Protein AF-A0A356TQK1-F1 (afdb_monomer)

Secondary structure (DSSP, 8-state):
--SS-SS--TTSPTTTTSTTTT-EE--SSSS----EEEEEETTEEEE----------SSSS-TTS-TTS-TTTT-TTTT-EE--SSS--S--EEEEE-SSSEEE---PPPPP--SSSS-TTS-TTS-TTTT-TTTT-EE--SSSS--TTEEEEE-SSSEEEE---------TTSS-SS-SSEES-STT-SEEEEEETTEEEEEE-TTS--B-HHHHHHHHHHTT-EE----SHHHHHHHHHHHHHH--SS-EEEEEE-TTSSS-EETTT-PBPSS--BPTT---SS-SEEEEEEEEEETTEEEEEEEE-TTS-BEEEEEE--

pLDDT: mean 81.55, std 12.56, range [49.84, 98.12]

Structure (mmCIF, N/CA/C/O backbone):
data_AF-A0A356TQK1-F1
#
_entry.id   AF-A0A356TQK1-F1
#
loop_
_atom_site.group_PDB
_atom_site.id
_atom_site.type_symbol
_atom_site.label_atom_id
_atom_site.label_alt_id
_atom_site.label_comp_id
_atom_site.label_asym_id
_atom_site.label_entity_id
_atom_site.label_seq_id
_atom_site.pdbx_PDB_ins_code
_atom_site.Cartn_x
_atom_site.Cartn_y
_atom_site.Cartn_z
_atom_site.occupancy
_atom_site.B_iso_or_equiv
_atom_site.auth_seq_id
_atom_site.auth_comp_id
_atom_site.auth_asym_id
_atom_site.auth_atom_id
_atom_site.pdbx_PDB_model_num
ATOM 1 N N . CYS A 1 1 ? -69.726 -17.669 74.474 1.00 82.19 1 CYS A N 1
ATOM 2 C CA . CYS A 1 1 ? -68.305 -17.669 74.876 1.00 82.19 1 CYS A CA 1
ATOM 3 C C . CYS A 1 1 ? -68.142 -17.622 76.386 1.00 82.19 1 CYS A C 1
ATOM 5 O O . CYS A 1 1 ? -67.190 -17.032 76.890 1.00 82.19 1 CYS A O 1
ATOM 7 N N . ASN A 1 2 ? -69.039 -18.238 77.148 1.00 82.31 2 ASN A N 1
ATOM 8 C CA . ASN A 1 2 ? -68.991 -18.215 78.614 1.00 82.31 2 ASN A CA 1
ATOM 9 C C . ASN A 1 2 ? -68.845 -19.626 79.206 1.00 82.31 2 ASN A C 1
ATOM 11 O O . ASN A 1 2 ? -68.886 -19.787 80.426 1.00 82.31 2 ASN A O 1
ATOM 15 N N . GLY A 1 3 ? -68.646 -20.635 78.356 1.00 78.44 3 GLY A N 1
ATOM 16 C CA . GLY A 1 3 ? -68.563 -22.040 78.728 1.00 78.44 3 GLY A CA 1
ATOM 17 C C . GLY A 1 3 ? -69.920 -22.688 78.991 1.00 78.44 3 GLY A C 1
ATOM 18 O O . GLY A 1 3 ? -69.947 -23.773 79.574 1.00 78.44 3 GLY A O 1
ATOM 19 N N . VAL A 1 4 ? -71.030 -22.039 78.626 1.00 81.56 4 VAL A N 1
ATOM 20 C CA . VAL A 1 4 ? -72.399 -22.490 78.905 1.00 81.56 4 VAL A CA 1
ATOM 21 C C . VAL A 1 4 ? -73.193 -22.593 77.600 1.00 81.56 4 VAL A C 1
ATOM 23 O O . VAL A 1 4 ? -73.096 -21.743 76.723 1.00 81.56 4 VAL A O 1
ATOM 26 N N . ASP A 1 5 ? -73.981 -23.663 77.468 1.00 78.56 5 ASP A N 1
ATOM 27 C CA . ASP A 1 5 ? -74.926 -23.836 76.359 1.00 78.56 5 ASP A CA 1
ATOM 28 C C . ASP A 1 5 ? -76.192 -23.000 76.621 1.00 78.56 5 ASP A C 1
ATOM 30 O O . ASP A 1 5 ? -77.178 -23.471 77.198 1.00 78.56 5 ASP A O 1
ATOM 34 N N . ASP A 1 6 ? -76.118 -21.721 76.254 1.00 82.00 6 ASP A N 1
ATOM 35 C CA . ASP A 1 6 ? -77.160 -20.723 76.513 1.00 82.00 6 ASP A CA 1
ATOM 36 C C . ASP A 1 6 ? -78.386 -20.854 75.587 1.00 82.00 6 ASP A C 1
ATOM 38 O O . ASP A 1 6 ? -79.456 -20.329 75.914 1.00 82.00 6 ASP A O 1
ATOM 42 N N . ASP A 1 7 ? -78.265 -21.561 74.457 1.00 79.06 7 ASP A N 1
ATOM 43 C CA . ASP A 1 7 ? -79.379 -21.837 73.537 1.00 79.06 7 ASP A CA 1
ATOM 44 C C . ASP A 1 7 ? -79.963 -23.257 73.686 1.00 79.06 7 ASP A C 1
ATOM 46 O O . ASP A 1 7 ? -81.004 -23.568 73.094 1.00 79.06 7 ASP A O 1
ATOM 50 N N . CYS A 1 8 ? -79.365 -24.068 74.572 1.00 79.12 8 CYS A N 1
ATOM 51 C CA . CYS A 1 8 ? -79.775 -25.423 74.952 1.00 79.12 8 CYS A CA 1
ATOM 52 C C . CYS A 1 8 ? -79.849 -26.395 73.766 1.00 79.12 8 CYS A C 1
ATOM 54 O O . CYS A 1 8 ? -80.599 -27.384 73.811 1.00 79.12 8 CYS A O 1
ATOM 56 N N . ASN A 1 9 ? -79.112 -26.114 72.693 1.00 79.56 9 ASN A N 1
ATOM 57 C CA . ASN A 1 9 ? -79.013 -26.975 71.534 1.00 79.56 9 ASN A CA 1
ATOM 58 C C . ASN A 1 9 ? -77.639 -27.664 71.534 1.00 79.56 9 ASN A C 1
ATOM 60 O O . ASN A 1 9 ? -76.629 -27.065 71.183 1.00 79.56 9 ASN A O 1
ATOM 64 N N . PRO A 1 10 ? -77.575 -28.979 71.799 1.00 74.44 10 PRO A N 1
ATOM 65 C CA . PRO A 1 10 ? -76.298 -29.673 71.951 1.00 74.44 10 PRO A CA 1
ATOM 66 C C . PRO A 1 10 ? -75.508 -29.806 70.638 1.00 74.44 10 PRO A C 1
ATOM 68 O O . PRO A 1 10 ? -74.402 -30.344 70.640 1.00 74.44 10 PRO A O 1
ATOM 71 N N . ALA A 1 11 ? -76.091 -29.393 69.509 1.00 76.50 11 ALA A N 1
ATOM 72 C CA . ALA A 1 11 ? -75.432 -29.367 68.211 1.00 76.50 11 ALA A CA 1
ATOM 73 C C . ALA A 1 11 ? -74.717 -28.035 67.913 1.00 76.50 11 ALA A C 1
ATOM 75 O O . ALA A 1 11 ? -73.933 -27.989 66.964 1.00 76.50 11 ALA A O 1
ATOM 76 N N . THR A 1 12 ? -74.982 -26.966 68.670 1.00 73.94 12 THR A N 1
ATOM 77 C CA . THR A 1 12 ? -74.325 -25.658 68.529 1.00 73.94 12 THR A CA 1
ATOM 78 C C . THR A 1 12 ? -73.166 -25.533 69.512 1.00 73.94 12 THR A C 1
ATOM 80 O O . THR A 1 12 ? -73.196 -26.048 70.627 1.00 73.94 12 THR A O 1
ATOM 83 N N . VAL A 1 13 ? -72.079 -24.913 69.053 1.00 77.38 13 VAL A N 1
ATOM 84 C CA . VAL A 1 13 ? -70.879 -24.704 69.872 1.00 77.38 13 VAL A CA 1
ATOM 85 C C . VAL A 1 13 ? -71.057 -23.456 70.738 1.00 77.38 13 VAL A C 1
ATOM 87 O O . VAL A 1 13 ? -71.649 -22.478 70.286 1.00 77.38 13 VAL A O 1
ATOM 90 N N . ASP A 1 14 ? -70.536 -23.473 71.970 1.00 76.75 14 ASP A N 1
ATOM 91 C CA . ASP A 1 14 ? -70.625 -22.327 72.891 1.00 76.75 14 ASP A CA 1
ATOM 92 C C . ASP A 1 14 ? -70.151 -21.028 72.216 1.00 76.75 14 ASP A C 1
ATOM 94 O O . ASP A 1 14 ? -69.038 -20.941 71.693 1.00 76.75 14 ASP A O 1
ATOM 98 N N . GLY A 1 15 ? -71.012 -20.007 72.248 1.00 75.25 15 GLY A N 1
ATOM 99 C CA . GLY A 1 15 ? -70.747 -18.681 71.698 1.00 75.25 15 GLY A CA 1
ATOM 100 C C . GLY A 1 15 ? -71.061 -18.500 70.219 1.00 75.25 15 GLY A C 1
ATOM 101 O O . GLY A 1 15 ? -70.794 -17.425 69.694 1.00 75.25 15 GLY A O 1
ATOM 102 N N . SER A 1 16 ? -71.651 -19.483 69.530 1.00 75.75 16 SER A N 1
ATOM 103 C CA . SER A 1 16 ? -71.969 -19.362 68.096 1.00 75.75 16 SER A CA 1
ATOM 104 C C . SER A 1 16 ? -72.981 -18.262 67.744 1.00 75.75 16 SER A C 1
ATOM 106 O O . SER A 1 16 ? -73.072 -17.877 66.583 1.00 75.75 16 SER A O 1
ATOM 108 N N . GLY A 1 17 ? -73.755 -17.771 68.717 1.00 73.88 17 GLY A N 1
ATOM 109 C CA . GLY A 1 17 ? -74.702 -16.661 68.551 1.00 73.88 17 GLY A CA 1
ATOM 110 C C . GLY A 1 17 ? -74.234 -15.338 69.164 1.00 73.88 17 GLY A C 1
ATOM 111 O O . GLY A 1 17 ? -75.005 -14.376 69.178 1.00 73.88 17 GLY A O 1
ATOM 112 N N . ASP A 1 18 ? -73.010 -15.288 69.697 1.00 81.69 18 ASP A N 1
ATOM 113 C CA . ASP A 1 18 ? -72.503 -14.107 70.391 1.00 81.69 18 ASP A CA 1
ATOM 114 C C . ASP A 1 18 ? -72.206 -12.971 69.393 1.00 81.69 18 ASP A C 1
ATOM 116 O O . ASP A 1 18 ? -71.606 -13.204 68.337 1.00 81.69 18 ASP A O 1
ATOM 120 N N . PRO A 1 19 ? -72.573 -11.712 69.707 1.00 81.44 19 PRO A N 1
ATOM 121 C CA . PRO A 1 19 ? -72.248 -10.569 68.862 1.00 81.44 19 PRO A CA 1
ATOM 122 C C . PRO A 1 19 ? -70.737 -10.440 68.631 1.00 81.44 19 PRO A C 1
ATOM 124 O O . PRO A 1 19 ? -69.966 -10.331 69.583 1.00 81.44 19 PRO A O 1
ATOM 127 N N . GLY A 1 20 ? -70.326 -10.401 67.362 1.00 76.44 20 GLY A N 1
ATOM 128 C CA . GLY A 1 20 ? -68.919 -10.275 66.972 1.00 76.44 20 GLY A CA 1
ATOM 129 C C . GLY A 1 20 ? -68.209 -11.600 66.694 1.00 76.44 20 GLY A C 1
ATOM 130 O O . GLY A 1 20 ? -67.035 -11.564 66.341 1.00 76.44 20 GLY A O 1
ATOM 131 N N . VAL A 1 21 ? -68.893 -12.743 66.807 1.00 81.44 21 VAL A N 1
ATOM 132 C CA . VAL A 1 21 ? -68.435 -14.034 66.265 1.00 81.44 21 VAL A CA 1
ATOM 133 C C . VAL A 1 21 ? -68.834 -14.131 64.788 1.00 81.44 21 VAL A C 1
ATOM 135 O O . VAL A 1 21 ? -69.962 -13.796 64.428 1.00 81.44 21 VAL A O 1
ATOM 138 N N . GLY A 1 22 ? -67.912 -14.573 63.929 1.00 74.56 22 GLY A N 1
ATOM 139 C CA . GLY A 1 22 ? -68.140 -14.698 62.485 1.00 74.56 22 GLY A CA 1
ATOM 140 C C . GLY A 1 22 ? -67.914 -13.415 61.675 1.00 74.56 22 GLY A C 1
ATOM 141 O O . GLY A 1 22 ? -68.466 -13.294 60.583 1.00 74.56 22 GLY A O 1
ATOM 142 N N . VAL A 1 23 ? -67.149 -12.450 62.196 1.00 85.94 23 VAL A N 1
ATOM 143 C CA . VAL A 1 23 ? -66.812 -11.185 61.514 1.00 85.94 23 VAL A CA 1
ATOM 144 C C . VAL A 1 23 ? -65.390 -11.262 60.961 1.00 85.94 23 VAL A C 1
ATOM 146 O O . VAL A 1 23 ? -64.527 -11.866 61.598 1.00 85.94 23 VAL A O 1
ATOM 149 N N . ALA A 1 24 ? -65.167 -10.648 59.795 1.00 82.56 24 ALA A N 1
ATOM 150 C CA . ALA A 1 24 ? -63.840 -10.503 59.203 1.00 82.56 24 ALA A CA 1
ATOM 151 C C . ALA A 1 24 ? -62.883 -9.770 60.161 1.00 82.56 24 ALA A C 1
ATOM 153 O O . ALA A 1 24 ? -63.287 -8.830 60.854 1.00 82.56 24 ALA A O 1
ATOM 154 N N . CYS A 1 25 ? -61.637 -10.219 60.233 1.00 76.06 25 CYS A N 1
ATOM 155 C CA . CYS A 1 25 ? -60.603 -9.670 61.103 1.00 76.06 25 CYS A CA 1
ATOM 156 C C . CYS A 1 25 ? -59.219 -9.896 60.484 1.00 76.06 25 CYS A C 1
ATOM 158 O O . CYS A 1 25 ? -59.100 -10.743 59.625 1.00 76.06 25 CYS A O 1
ATOM 160 N N . ASP A 1 26 ? -58.221 -9.129 60.899 1.00 70.38 26 ASP A N 1
ATOM 161 C CA . ASP A 1 26 ? -56.889 -9.021 60.277 1.00 70.38 26 ASP A CA 1
ATOM 162 C C . ASP A 1 26 ? -55.826 -9.482 61.284 1.00 70.38 26 ASP A C 1
ATOM 164 O O . ASP A 1 26 ? -55.283 -8.700 62.053 1.00 70.38 26 ASP A O 1
ATOM 168 N N . GLY A 1 27 ? -55.742 -10.792 61.423 1.00 72.94 27 GLY A N 1
ATOM 169 C CA . GLY A 1 27 ? -54.793 -11.600 62.184 1.00 72.94 27 GLY A CA 1
ATOM 170 C C . GLY A 1 27 ? -53.813 -11.004 63.182 1.00 72.94 27 GLY A C 1
ATOM 171 O O . GLY A 1 27 ? -54.147 -10.217 64.066 1.00 72.94 27 GLY A O 1
ATOM 172 N N . ALA A 1 28 ? -52.617 -11.585 63.193 1.00 66.25 28 ALA A N 1
ATOM 173 C CA . ALA A 1 28 ? -51.508 -11.270 64.101 1.00 66.25 28 ALA A CA 1
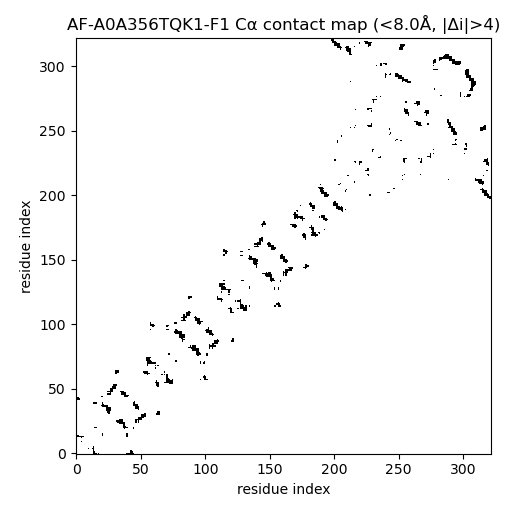ATOM 174 C C . ALA A 1 28 ? -50.189 -11.141 63.334 1.00 66.25 28 ALA A C 1
ATOM 176 O O . ALA A 1 28 ? -49.100 -11.356 63.875 1.00 66.25 28 ALA A O 1
ATOM 177 N N . ASP A 1 29 ? -50.310 -10.855 62.061 1.00 60.34 29 ASP A N 1
ATOM 178 C CA . ASP A 1 29 ? -49.336 -11.092 61.032 1.00 60.34 29 ASP A CA 1
ATOM 179 C C . ASP A 1 29 ? -49.087 -9.787 60.269 1.00 60.34 29 ASP A C 1
ATOM 181 O O . ASP A 1 29 ? -49.112 -8.739 60.917 1.00 60.34 29 ASP A O 1
ATOM 185 N N . ALA A 1 30 ? -48.667 -9.822 59.005 1.00 57.03 30 ALA A N 1
ATOM 186 C CA . ALA A 1 30 ? -48.078 -8.647 58.366 1.00 57.03 30 ALA A CA 1
ATOM 187 C C . ALA A 1 30 ? -48.694 -8.225 57.026 1.00 57.03 30 ALA A C 1
ATOM 189 O O . ALA A 1 30 ? -48.325 -7.136 56.590 1.00 57.03 30 ALA A O 1
ATOM 190 N N . ASP A 1 31 ? -49.633 -8.962 56.424 1.00 57.00 31 ASP A N 1
ATOM 191 C CA . ASP A 1 31 ? -50.504 -8.404 55.380 1.00 57.00 31 ASP A CA 1
ATOM 192 C C . ASP A 1 31 ? -51.769 -7.814 56.032 1.00 57.00 31 ASP A C 1
ATOM 194 O O . ASP A 1 31 ? -52.462 -8.479 56.777 1.00 57.00 31 ASP A O 1
ATOM 198 N N . LEU A 1 32 ? -52.037 -6.513 55.840 1.00 60.25 32 LEU A N 1
ATOM 199 C CA . LEU A 1 32 ? -53.052 -5.733 56.591 1.00 60.25 32 LEU A CA 1
ATOM 200 C C . LEU A 1 32 ? -54.487 -5.964 56.112 1.00 60.25 32 LEU A C 1
ATOM 202 O O . LEU A 1 32 ? -55.301 -5.040 55.944 1.00 60.25 32 LEU A O 1
ATOM 206 N N . CYS A 1 33 ? -54.790 -7.206 55.814 1.00 65.06 33 CYS A N 1
ATOM 207 C CA . CYS A 1 33 ? -55.951 -7.565 55.055 1.00 65.06 33 CYS A CA 1
ATOM 208 C C . CYS A 1 33 ? -56.898 -8.342 55.979 1.00 65.06 33 CYS A C 1
ATOM 210 O O . CYS A 1 33 ? -56.527 -9.220 56.744 1.00 65.06 33 CYS A O 1
ATOM 212 N N . GLN A 1 34 ? -58.179 -7.952 55.983 1.00 70.38 34 GLN A N 1
ATOM 213 C CA . GLN A 1 34 ? -59.180 -8.515 56.904 1.00 70.38 34 GLN A CA 1
ATOM 214 C C . GLN A 1 34 ? -59.615 -9.926 56.477 1.00 70.38 34 GLN A C 1
ATOM 216 O O . GLN A 1 34 ? -60.754 -10.129 56.042 1.00 70.38 34 GLN A O 1
ATOM 221 N N . GLU A 1 35 ? -58.705 -10.888 56.580 1.00 61.72 35 GLU A N 1
ATOM 222 C CA . GLU A 1 35 ? -58.793 -12.233 56.006 1.00 61.72 35 GLU A CA 1
ATOM 223 C C . GLU A 1 35 ? -59.212 -13.297 57.022 1.00 61.72 35 GLU A C 1
ATOM 225 O O . GLU A 1 35 ? -59.914 -14.267 56.708 1.00 61.72 35 GLU A O 1
ATOM 230 N N . GLY A 1 36 ? -58.859 -13.080 58.278 1.00 71.06 36 GLY A N 1
ATOM 231 C CA . GLY A 1 36 ? -59.345 -13.823 59.419 1.00 71.06 36 GLY A CA 1
ATOM 232 C C . GLY A 1 36 ? -60.839 -13.742 59.659 1.00 71.06 36 GLY A C 1
ATOM 233 O O . GLY A 1 36 ? -61.572 -12.871 59.199 1.00 71.06 36 GLY A O 1
ATOM 234 N N . THR A 1 37 ? -61.324 -14.677 60.471 1.00 82.88 37 THR A N 1
ATOM 235 C CA . THR A 1 37 ? -62.677 -14.621 61.023 1.00 82.88 37 THR A CA 1
ATOM 236 C C . THR A 1 37 ? -62.637 -14.862 62.520 1.00 82.88 37 THR A C 1
ATOM 238 O O . THR A 1 37 ? -61.955 -15.759 63.022 1.00 82.88 37 THR A O 1
ATOM 241 N N . THR A 1 38 ? -63.391 -14.057 63.254 1.00 85.06 38 THR A N 1
ATOM 242 C CA . THR A 1 38 ? -63.468 -14.150 64.706 1.00 85.06 38 THR A CA 1
ATOM 243 C C . THR A 1 38 ? -64.239 -15.393 65.160 1.00 85.06 38 THR A C 1
ATOM 245 O O . THR A 1 38 ? -65.344 -15.675 64.691 1.00 85.06 38 THR A O 1
ATOM 248 N N . SER A 1 39 ? -63.686 -16.144 66.115 1.00 85.44 39 SER A N 1
ATOM 249 C CA . SER A 1 39 ? -64.290 -17.376 66.641 1.00 85.44 39 SER A CA 1
ATOM 250 C C . SER A 1 39 ? -64.139 -17.498 68.156 1.00 85.44 39 SER A C 1
ATOM 252 O O . SER A 1 39 ? -63.288 -16.859 68.772 1.00 85.44 39 SER A O 1
ATOM 254 N N . CYS A 1 40 ? -65.003 -18.299 68.776 1.00 85.19 40 CYS A N 1
ATOM 255 C CA . CYS A 1 40 ? -65.004 -18.468 70.220 1.00 85.19 40 CYS A CA 1
ATOM 256 C C . CYS A 1 40 ? -63.988 -19.529 70.660 1.00 85.19 40 CYS A C 1
ATOM 258 O O . CYS A 1 40 ? -64.199 -20.722 70.440 1.00 85.19 40 CYS A O 1
ATOM 260 N N . ILE A 1 41 ? -62.898 -19.113 71.304 1.00 84.81 41 ILE A N 1
ATOM 261 C CA . ILE A 1 41 ? -61.833 -20.007 71.767 1.00 84.81 41 ILE A CA 1
ATOM 262 C C . ILE A 1 41 ? -61.547 -19.715 73.240 1.00 84.81 41 ILE A C 1
ATOM 264 O O . ILE A 1 41 ? -61.220 -18.594 73.621 1.00 84.81 41 ILE A O 1
ATOM 268 N N . SER A 1 42 ? -61.658 -20.740 74.090 1.00 80.69 42 SER A N 1
ATOM 269 C CA . SER A 1 42 ? -61.315 -20.672 75.523 1.00 80.69 42 SER A CA 1
ATOM 270 C C . SER A 1 42 ? -61.998 -19.529 76.294 1.00 80.69 42 SER A C 1
ATOM 272 O O . SER A 1 42 ? -61.402 -18.930 77.188 1.00 80.69 42 SER A O 1
ATOM 274 N N . GLY A 1 43 ? -63.259 -19.236 75.960 1.00 80.00 43 GLY A N 1
ATOM 275 C CA . GLY A 1 43 ? -64.058 -18.203 76.627 1.00 80.00 43 GLY A CA 1
ATOM 276 C C . GLY A 1 43 ? -63.809 -16.772 76.137 1.00 80.00 43 GLY A C 1
ATOM 277 O O . GLY A 1 43 ? -64.232 -15.825 76.796 1.00 80.00 43 GLY A O 1
ATOM 278 N N . ALA A 1 44 ? -63.132 -16.595 74.998 1.00 81.75 44 ALA A N 1
ATOM 279 C CA . ALA A 1 44 ? -62.912 -15.297 74.366 1.00 81.75 44 ALA A CA 1
ATOM 280 C C . ALA A 1 44 ? -63.134 -15.365 72.846 1.00 81.75 44 ALA A C 1
ATOM 282 O O . ALA A 1 44 ? -62.977 -16.421 72.234 1.00 81.75 44 ALA A O 1
ATOM 283 N N . ILE A 1 45 ? -63.492 -14.229 72.240 1.00 85.56 45 ILE A N 1
ATOM 284 C CA . ILE A 1 45 ? -63.531 -14.072 70.781 1.00 85.56 45 ILE A CA 1
ATOM 285 C C . ILE A 1 45 ? -62.097 -13.823 70.301 1.00 85.56 45 ILE A C 1
ATOM 287 O O . ILE A 1 45 ? -61.458 -12.873 70.749 1.00 85.56 45 ILE A O 1
ATOM 291 N N . VAL A 1 46 ? -61.594 -14.678 69.415 1.00 87.31 46 VAL A N 1
ATOM 292 C CA . VAL A 1 46 ? -60.213 -14.662 68.914 1.00 87.31 46 VAL A CA 1
ATOM 293 C C . VAL A 1 46 ? -60.232 -14.570 67.389 1.00 87.31 46 VAL A C 1
ATOM 295 O O . VAL A 1 46 ? -61.006 -15.283 66.747 1.00 87.31 46 VAL A O 1
ATOM 298 N N . CYS A 1 47 ? -59.399 -13.695 66.818 1.00 84.69 47 CYS A N 1
ATOM 299 C CA . CYS A 1 47 ? -59.166 -13.654 65.375 1.00 84.69 47 CYS A CA 1
ATOM 300 C C . CYS A 1 47 ? -58.210 -14.782 64.980 1.00 84.69 47 CYS A C 1
ATOM 302 O O . CYS A 1 47 ? -57.172 -14.960 65.613 1.00 84.69 47 CYS A O 1
ATOM 304 N N . GLY A 1 48 ? -58.599 -15.582 63.992 1.00 77.94 48 GLY A N 1
ATOM 305 C CA . GLY A 1 48 ? -57.857 -16.773 63.580 1.00 77.94 48 GLY A CA 1
ATOM 306 C C . GLY A 1 48 ? -56.820 -16.542 62.484 1.00 77.94 48 GLY A C 1
ATOM 307 O O . GLY A 1 48 ? -56.638 -17.456 61.688 1.00 77.94 48 GLY A O 1
ATOM 308 N N . ASP A 1 49 ? -56.206 -15.366 62.405 1.00 72.31 49 ASP A N 1
ATOM 309 C CA . ASP A 1 49 ? -55.409 -14.958 61.245 1.00 72.31 49 ASP A CA 1
ATOM 310 C C . ASP A 1 49 ? -53.930 -14.716 61.599 1.00 72.31 49 ASP A C 1
ATOM 312 O O . ASP A 1 49 ? -53.624 -14.304 62.725 1.00 72.31 49 ASP A O 1
ATOM 316 N N . THR A 1 50 ? -53.035 -15.209 60.731 1.00 62.44 50 THR A N 1
ATOM 317 C CA . THR A 1 50 ? -51.587 -15.376 61.022 1.00 62.44 50 THR A CA 1
ATOM 318 C C . THR A 1 50 ? -50.611 -15.260 59.805 1.00 62.44 50 THR A C 1
ATOM 320 O O . THR A 1 50 ? -49.487 -15.763 59.899 1.00 62.44 50 THR A O 1
ATOM 323 N N . THR A 1 51 ? -50.973 -14.631 58.680 1.00 60.25 51 THR A N 1
ATOM 324 C CA . THR A 1 51 ? -50.192 -14.403 57.429 1.00 60.25 51 THR A CA 1
ATOM 325 C C . THR A 1 51 ? -49.367 -13.082 57.301 1.00 60.25 51 THR A C 1
ATOM 327 O O . THR A 1 51 ? -49.869 -11.983 57.424 1.00 60.25 51 THR A O 1
ATOM 330 N N . GLY A 1 52 ? -48.030 -13.130 57.145 1.00 60.56 52 GLY A N 1
ATOM 331 C CA . GLY A 1 52 ? -47.205 -11.937 56.776 1.00 60.56 52 GLY A CA 1
ATOM 332 C C . GLY A 1 52 ? -47.276 -11.645 55.268 1.00 60.56 52 GLY A C 1
ATOM 333 O O . GLY A 1 52 ? -47.550 -12.598 54.549 1.00 60.56 52 GLY A O 1
ATOM 334 N N . ASP A 1 53 ? -47.026 -10.461 54.673 1.00 58.66 53 ASP A N 1
ATOM 335 C CA . ASP A 1 53 ? -46.100 -9.334 54.923 1.00 58.66 53 ASP A CA 1
ATOM 336 C C . ASP A 1 53 ? -46.537 -8.036 54.178 1.00 58.66 53 ASP A C 1
ATOM 338 O O . ASP A 1 53 ? -47.094 -8.105 53.090 1.00 58.66 53 ASP A O 1
ATOM 342 N N . ALA A 1 54 ? -46.174 -6.857 54.715 1.00 63.47 54 ALA A N 1
ATOM 343 C CA . ALA A 1 54 ? -46.545 -5.500 54.264 1.00 63.47 54 ALA A CA 1
ATOM 344 C C . ALA A 1 54 ? -45.684 -4.928 53.115 1.00 63.47 54 ALA A C 1
ATOM 346 O O . ALA A 1 54 ? -45.241 -3.778 53.183 1.00 63.47 54 ALA A O 1
ATOM 347 N N . LEU A 1 55 ? -45.349 -5.736 52.112 1.00 69.12 55 LEU A N 1
ATOM 348 C CA . LEU A 1 55 ? -44.638 -5.236 50.933 1.00 69.12 55 LEU A CA 1
ATOM 349 C C . LEU A 1 55 ? -45.647 -4.952 49.831 1.00 69.12 55 LEU A C 1
ATOM 351 O O . LEU A 1 55 ? -46.311 -5.874 49.377 1.00 69.12 55 LEU A O 1
ATOM 355 N N . GLU A 1 56 ? -45.693 -3.707 49.363 1.00 80.31 56 GLU A N 1
ATOM 356 C CA . GLU A 1 56 ? -46.399 -3.362 48.131 1.00 80.31 56 GLU A CA 1
ATOM 357 C C . GLU A 1 56 ? -45.579 -3.873 46.941 1.00 80.31 56 GLU A C 1
ATOM 359 O O . GLU A 1 56 ? -44.666 -3.195 46.439 1.00 80.31 56 GLU A O 1
ATOM 364 N N . LEU A 1 57 ? -45.835 -5.125 46.553 1.00 85.62 57 LEU A N 1
ATOM 365 C CA . LEU A 1 57 ? -45.139 -5.772 45.449 1.00 85.62 57 LEU A CA 1
ATOM 366 C C . LEU A 1 57 ? -45.677 -5.255 44.124 1.00 85.62 57 LEU A C 1
ATOM 368 O O . LEU A 1 57 ? -46.778 -4.729 44.026 1.00 85.62 57 LEU A O 1
ATOM 372 N N . CYS A 1 58 ? -44.879 -5.406 43.073 1.00 88.75 58 CYS A N 1
ATOM 373 C CA . CYS A 1 58 ? -45.297 -5.021 41.738 1.00 88.75 58 CYS A CA 1
ATOM 374 C C . CYS A 1 58 ? -46.168 -6.123 41.117 1.00 88.75 58 CYS A C 1
ATOM 376 O O . CYS A 1 58 ? -45.689 -6.916 40.298 1.00 88.75 58 CYS A O 1
ATOM 378 N N . ASN A 1 59 ? -47.430 -6.213 41.535 1.00 82.44 59 ASN A N 1
ATOM 379 C CA . ASN A 1 59 ? -48.364 -7.265 41.119 1.00 82.44 59 ASN A CA 1
ATOM 380 C C . ASN A 1 59 ? -49.765 -6.742 40.734 1.00 82.44 59 ASN A C 1
ATOM 382 O O . ASN A 1 59 ? -50.630 -7.522 40.318 1.00 82.44 59 ASN A O 1
ATOM 386 N N . GLY A 1 60 ? -49.988 -5.429 40.827 1.00 81.50 60 GLY A N 1
ATOM 387 C CA . GLY A 1 60 ? -51.255 -4.774 40.510 1.00 81.50 60 GLY A CA 1
ATOM 388 C C . GLY A 1 60 ? -52.352 -4.995 41.553 1.00 81.50 60 GLY A C 1
ATOM 389 O O . GLY A 1 60 ? -53.526 -4.737 41.261 1.00 81.50 60 GLY A O 1
ATOM 390 N N . MET A 1 61 ? -51.992 -5.503 42.727 1.00 81.31 61 MET A N 1
ATOM 391 C CA . MET A 1 61 ? -52.822 -5.611 43.918 1.00 81.31 61 MET A CA 1
ATOM 392 C C . MET A 1 61 ? -52.327 -4.609 44.954 1.00 81.31 61 MET A C 1
ATOM 394 O O . MET A 1 61 ? -51.217 -4.118 44.867 1.00 81.31 61 MET A O 1
ATOM 398 N N . ASP A 1 62 ? -53.211 -4.289 45.887 1.00 74.38 62 ASP A N 1
ATOM 399 C CA . ASP A 1 62 ? -52.913 -3.442 47.034 1.00 74.38 62 ASP A CA 1
ATOM 400 C C . ASP A 1 62 ? -52.476 -4.381 48.168 1.00 74.38 62 ASP A C 1
ATOM 402 O O . ASP A 1 62 ? -53.303 -4.782 48.991 1.00 74.38 62 ASP A O 1
ATOM 406 N N . ASP A 1 63 ? -51.231 -4.861 48.099 1.00 74.19 63 ASP A N 1
ATOM 407 C CA . ASP A 1 63 ? -50.692 -5.925 48.967 1.00 74.19 63 ASP A CA 1
ATOM 408 C C . ASP A 1 63 ? -50.471 -5.425 50.397 1.00 74.19 63 ASP A C 1
ATOM 410 O O . ASP A 1 63 ? -50.507 -6.193 51.359 1.00 74.19 63 ASP A O 1
ATOM 414 N N . ASP A 1 64 ? -50.280 -4.116 50.545 1.00 70.44 64 ASP A N 1
ATOM 415 C CA . ASP A 1 64 ? -50.250 -3.451 51.841 1.00 70.44 64 ASP A CA 1
ATOM 416 C C . ASP A 1 64 ? -51.619 -2.877 52.260 1.00 70.44 64 ASP A C 1
ATOM 418 O O . ASP A 1 64 ? -51.736 -2.247 53.320 1.00 70.44 64 ASP A O 1
ATOM 422 N N . CYS A 1 65 ? -52.669 -3.145 51.469 1.00 71.81 65 CYS A N 1
ATOM 423 C CA . CYS A 1 65 ? -54.050 -2.735 51.709 1.00 71.81 65 CYS A CA 1
ATOM 424 C C . CYS A 1 65 ? -54.185 -1.185 51.908 1.00 71.81 65 CYS A C 1
ATOM 426 O O . CYS A 1 65 ? -55.121 -0.700 52.568 1.00 71.81 65 CYS A O 1
ATOM 428 N N . ASN A 1 66 ? 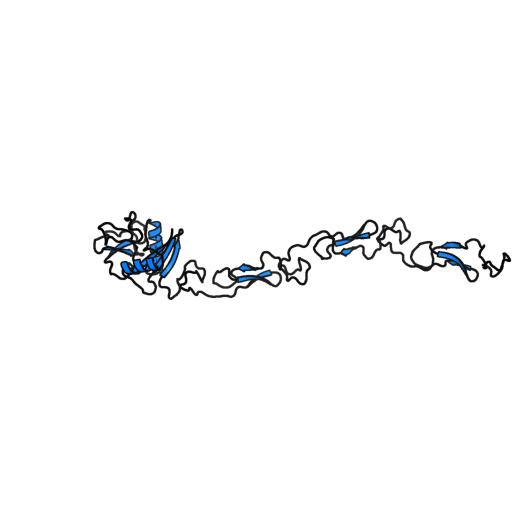-53.262 -0.388 51.340 1.00 72.69 66 ASN A N 1
ATOM 429 C CA . ASN A 1 66 ? -53.269 1.072 51.281 1.00 72.69 66 ASN A CA 1
ATOM 430 C C . ASN A 1 66 ? -53.362 1.614 49.826 1.00 72.69 66 ASN A C 1
ATOM 432 O O . ASN A 1 66 ? -52.372 1.804 49.127 1.00 72.69 66 ASN A O 1
ATOM 436 N N . PRO A 1 67 ? -54.516 2.171 49.415 1.00 72.38 67 PRO A N 1
ATOM 437 C CA . PRO A 1 67 ? -54.726 2.635 48.037 1.00 72.38 67 PRO A CA 1
ATOM 438 C C . PRO A 1 67 ? -53.942 3.909 47.655 1.00 72.38 67 PRO A C 1
ATOM 440 O O . PRO A 1 67 ? -54.155 4.472 46.576 1.00 72.38 67 PRO A O 1
ATOM 443 N N . ALA A 1 68 ? -53.122 4.448 48.562 1.00 78.62 68 ALA A N 1
ATOM 444 C CA . ALA A 1 68 ? -52.223 5.570 48.306 1.00 78.62 68 ALA A CA 1
ATOM 445 C C . ALA A 1 68 ? -50.773 5.135 48.045 1.00 78.62 68 ALA A C 1
ATOM 447 O O . ALA A 1 68 ? -50.007 5.947 47.512 1.00 78.62 68 ALA A O 1
ATOM 448 N N . THR A 1 69 ? -50.387 3.918 48.434 1.00 79.19 69 THR A N 1
ATOM 449 C CA . THR A 1 69 ? -49.136 3.293 48.000 1.00 79.19 69 THR A CA 1
ATOM 450 C C . THR A 1 69 ? -49.297 2.874 46.546 1.00 79.19 69 THR A C 1
ATOM 452 O O . THR A 1 69 ? -50.375 2.509 46.081 1.00 79.19 69 THR A O 1
ATOM 455 N N . ALA A 1 70 ? -48.251 3.127 45.765 1.00 83.00 70 ALA A N 1
ATOM 456 C CA . ALA A 1 70 ? -48.250 2.761 44.363 1.00 83.00 70 ALA A CA 1
ATOM 457 C C . ALA A 1 70 ? -47.707 1.341 44.249 1.00 83.00 70 ALA A C 1
ATOM 459 O O . ALA A 1 70 ? -46.654 1.064 44.809 1.00 83.00 70 ALA A O 1
ATOM 460 N N . ASP A 1 71 ? -48.387 0.518 43.466 1.00 84.19 71 ASP A N 1
ATOM 461 C CA . ASP A 1 71 ? -47.955 -0.809 43.028 1.00 84.19 71 ASP A CA 1
ATOM 462 C C . ASP A 1 71 ? -46.440 -0.886 42.760 1.00 84.19 71 ASP A C 1
ATOM 464 O O . ASP A 1 71 ? -45.881 -0.100 41.979 1.00 84.19 71 ASP A O 1
ATOM 468 N N . GLY A 1 72 ? -45.773 -1.807 43.462 1.00 83.81 72 GLY A N 1
ATOM 469 C CA . GLY A 1 72 ? -44.324 -2.006 43.434 1.00 83.81 72 GLY A CA 1
ATOM 470 C C . GLY A 1 72 ? -43.478 -1.018 44.240 1.00 83.81 72 GLY A C 1
ATOM 471 O O . GLY A 1 72 ? -42.261 -0.995 44.045 1.00 83.81 72 GLY A O 1
ATOM 472 N N . ALA A 1 73 ? -44.064 -0.187 45.111 1.00 84.25 73 ALA A N 1
ATOM 473 C CA . ALA A 1 73 ? -43.324 0.804 45.902 1.00 84.25 73 ALA A CA 1
ATOM 474 C C . ALA A 1 73 ? -42.230 0.190 46.791 1.00 84.25 73 ALA A C 1
ATOM 476 O O . ALA A 1 73 ? -41.191 0.828 46.981 1.00 84.25 73 ALA A O 1
ATOM 477 N N . ASP A 1 74 ? -42.444 -1.033 47.281 1.00 82.81 74 ASP A N 1
ATOM 478 C CA . ASP A 1 74 ? -41.527 -1.736 48.183 1.00 82.81 74 ASP A CA 1
ATOM 479 C C . ASP A 1 74 ? -41.001 -3.055 47.589 1.00 82.81 74 ASP A C 1
ATOM 481 O O . ASP A 1 74 ? -40.346 -3.846 48.274 1.00 82.81 74 ASP A O 1
ATOM 485 N N . ASP A 1 75 ? -41.235 -3.287 46.294 1.00 83.75 75 ASP A N 1
ATOM 486 C CA . ASP A 1 75 ? -40.771 -4.481 45.594 1.00 83.75 75 ASP A CA 1
ATOM 487 C C . ASP A 1 75 ? -39.228 -4.481 45.477 1.00 83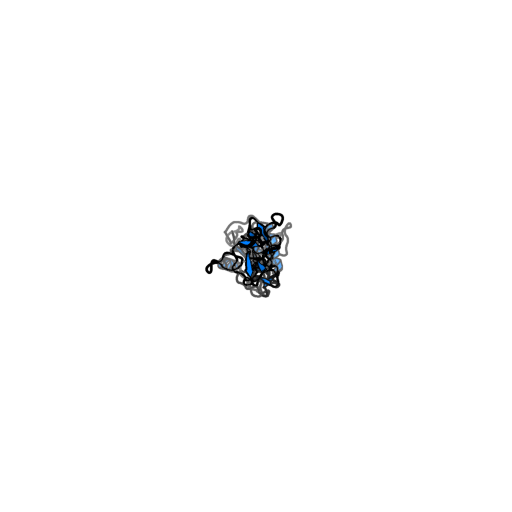.75 75 ASP A C 1
ATOM 489 O O . ASP A 1 75 ? -38.656 -3.595 44.830 1.00 83.75 75 ASP A O 1
ATOM 493 N N . PRO A 1 76 ? -38.518 -5.486 46.034 1.00 84.00 76 PRO A N 1
ATOM 494 C CA . PRO A 1 76 ? -37.053 -5.571 45.972 1.00 84.00 76 PRO A CA 1
ATOM 495 C C . PRO A 1 76 ? -36.479 -5.647 44.550 1.00 84.00 76 PRO A C 1
ATOM 497 O O . PRO A 1 76 ? -35.275 -5.464 44.355 1.00 84.00 76 PRO A O 1
ATOM 500 N N . GLY A 1 77 ? -37.314 -5.981 43.566 1.00 85.75 77 GLY A N 1
ATOM 501 C CA . GLY A 1 77 ? -36.975 -6.019 42.154 1.00 85.75 77 GLY A CA 1
ATOM 502 C C . GLY A 1 77 ? -37.067 -4.663 41.457 1.00 85.75 77 GLY A C 1
ATOM 503 O O . GLY A 1 77 ? -36.472 -4.525 40.388 1.00 85.75 77 GLY A O 1
ATOM 504 N N . VAL A 1 78 ? -37.752 -3.659 42.021 1.00 88.19 78 VAL A N 1
ATOM 505 C CA . VAL A 1 78 ? -37.750 -2.292 41.474 1.00 88.19 78 VAL A CA 1
ATOM 506 C C . VAL A 1 78 ? -36.378 -1.661 41.699 1.00 88.19 78 VAL A C 1
ATOM 508 O O . VAL A 1 78 ? -35.833 -1.658 42.799 1.00 88.19 78 VAL A O 1
ATOM 511 N N . GLY A 1 79 ? -35.790 -1.124 40.630 1.00 79.62 79 GLY A N 1
ATOM 512 C CA . GLY A 1 79 ? -34.437 -0.571 40.661 1.00 79.62 79 GLY A CA 1
ATOM 513 C C . GLY A 1 79 ? -33.319 -1.598 40.453 1.00 79.62 79 GLY A C 1
ATOM 514 O O . GLY A 1 79 ? -32.157 -1.202 40.375 1.00 79.62 79 GLY A O 1
ATOM 515 N N . ALA A 1 80 ? -33.631 -2.895 40.336 1.00 88.50 80 ALA A N 1
ATOM 516 C CA . ALA A 1 80 ? -32.631 -3.899 39.989 1.00 88.50 80 ALA A CA 1
ATOM 517 C C . ALA A 1 80 ? -32.171 -3.728 38.535 1.00 88.50 80 ALA A C 1
ATOM 519 O O . ALA A 1 80 ? -32.986 -3.459 37.646 1.00 88.50 80 ALA A O 1
ATOM 520 N N . MET A 1 81 ? -30.867 -3.917 38.320 1.00 83.38 81 MET A N 1
ATOM 521 C CA . MET A 1 81 ? -30.289 -4.009 36.983 1.00 83.38 81 MET A CA 1
ATOM 522 C C . MET A 1 81 ? -30.935 -5.168 36.218 1.00 83.38 81 MET A C 1
ATOM 524 O O . MET A 1 81 ? -31.270 -6.205 36.804 1.00 83.38 81 MET A O 1
ATOM 528 N N . CYS A 1 82 ? -31.165 -4.971 34.929 1.00 81.12 82 CYS A N 1
ATOM 529 C CA . CYS A 1 82 ? -31.780 -5.961 34.063 1.00 81.12 82 CYS A CA 1
ATOM 530 C C . CYS A 1 82 ? -31.314 -5.795 32.630 1.00 81.12 82 CYS A C 1
ATOM 532 O O . CYS A 1 82 ? -31.086 -4.682 32.188 1.00 81.12 82 CYS A O 1
ATOM 534 N N . ASP A 1 83 ? -31.249 -6.918 31.945 1.00 76.62 83 ASP A N 1
ATOM 535 C CA . ASP A 1 83 ? -31.096 -7.033 30.504 1.00 76.62 83 ASP A CA 1
ATOM 536 C C . ASP A 1 83 ? -32.456 -6.858 29.813 1.00 76.62 83 ASP A C 1
ATOM 538 O O . ASP A 1 83 ? -33.481 -7.411 30.260 1.00 76.62 83 ASP A O 1
ATOM 542 N N . GLY A 1 84 ? -32.487 -5.970 28.824 1.00 75.31 84 GLY A N 1
ATOM 543 C CA . GLY A 1 84 ? -33.666 -5.547 28.084 1.00 75.31 84 GLY A CA 1
ATOM 544 C C . GLY A 1 84 ? -34.156 -6.540 27.031 1.00 75.31 84 GLY A C 1
ATOM 545 O O . GLY A 1 84 ? -33.727 -7.682 26.938 1.00 75.31 84 GLY A O 1
ATOM 546 N N . PRO A 1 85 ? -35.173 -6.157 26.240 1.00 71.00 85 PRO A N 1
ATOM 547 C CA . PRO A 1 85 ? -35.586 -6.852 25.017 1.00 71.00 85 PRO A CA 1
ATOM 548 C C . PRO A 1 85 ? -34.624 -6.762 23.821 1.00 71.00 85 PRO A C 1
ATOM 550 O O . PRO A 1 85 ? -34.979 -7.272 22.752 1.00 71.00 85 PRO A O 1
ATOM 553 N N . ASP A 1 86 ? -33.511 -6.047 23.924 1.00 62.06 86 ASP A N 1
ATOM 554 C CA . ASP A 1 86 ? -32.521 -5.931 22.854 1.00 62.06 86 ASP A CA 1
ATOM 555 C C . ASP A 1 86 ? -31.606 -7.170 22.774 1.00 62.06 86 ASP A C 1
ATOM 557 O O . ASP A 1 86 ? -31.987 -8.267 23.182 1.00 62.06 86 ASP A O 1
ATOM 561 N N . ALA A 1 87 ? -30.494 -7.050 22.051 1.00 56.25 87 ALA A N 1
ATOM 562 C CA . ALA A 1 87 ? -29.674 -8.192 21.654 1.00 56.25 87 ALA A CA 1
ATOM 563 C C . ALA A 1 87 ? -28.437 -8.386 22.541 1.00 56.25 87 ALA A C 1
ATOM 565 O O . ALA A 1 87 ? -27.645 -9.273 22.230 1.00 56.25 87 ALA A O 1
ATOM 566 N N . ASP A 1 88 ? -28.282 -7.546 23.562 1.00 61.34 88 ASP A N 1
ATOM 567 C CA . ASP A 1 88 ? -26.998 -7.114 24.103 1.00 61.34 88 ASP A CA 1
ATOM 568 C 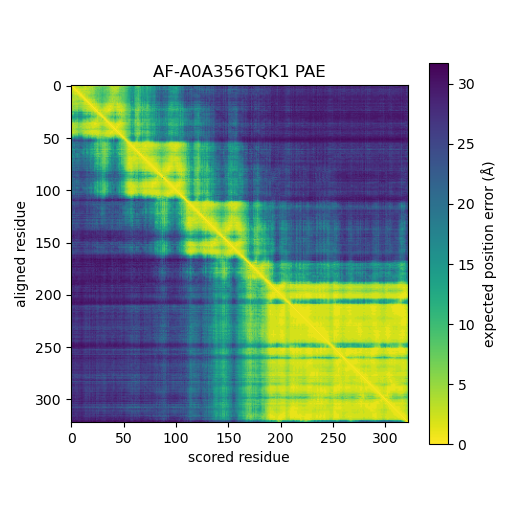C . ASP A 1 88 ? -26.623 -7.829 25.418 1.00 61.34 88 ASP A C 1
ATOM 570 O O . ASP A 1 88 ? -25.467 -7.994 25.777 1.00 61.34 88 ASP A O 1
ATOM 574 N N . LEU A 1 89 ? -27.599 -8.497 26.048 1.00 60.47 89 LEU A N 1
ATOM 575 C CA . LEU A 1 89 ? -27.405 -9.420 27.176 1.00 60.47 89 LEU A CA 1
ATOM 576 C C . LEU A 1 89 ? -26.720 -8.819 28.401 1.00 60.47 89 LEU A C 1
ATOM 578 O O . LEU A 1 89 ? -26.493 -9.536 29.395 1.00 60.47 89 LEU A O 1
ATOM 582 N N . CYS A 1 90 ? -26.398 -7.536 28.381 1.00 66.56 90 CYS A N 1
ATOM 583 C CA . CYS A 1 90 ? -25.854 -6.887 29.533 1.00 66.56 90 CYS A CA 1
ATOM 584 C C . CYS A 1 90 ? -26.994 -6.296 30.365 1.00 66.56 90 CYS A C 1
ATOM 586 O O . CYS A 1 90 ? -28.167 -6.314 30.016 1.00 66.56 90 CYS A O 1
ATOM 588 N N . ASN A 1 91 ? -26.690 -5.961 31.618 1.00 73.00 91 ASN A N 1
ATOM 589 C CA . ASN A 1 91 ? -27.728 -5.524 32.550 1.00 73.00 91 ASN A CA 1
ATOM 590 C C . ASN A 1 91 ? -27.757 -3.989 32.643 1.00 73.00 91 ASN A C 1
ATOM 592 O O . ASN A 1 91 ? -27.607 -3.432 33.737 1.00 73.00 91 ASN A O 1
ATOM 596 N N . GLU A 1 92 ? -27.914 -3.321 31.500 1.00 65.88 92 GLU A N 1
ATOM 597 C CA . GLU A 1 92 ? -27.953 -1.862 31.285 1.00 65.88 92 GLU A CA 1
ATOM 598 C C . GLU A 1 92 ? -29.252 -1.253 31.795 1.00 65.88 92 GLU A C 1
ATOM 600 O O . GLU A 1 92 ? -29.318 -0.094 32.230 1.00 65.88 92 GLU A O 1
ATOM 605 N N . GLY A 1 93 ? -30.315 -2.037 31.723 1.00 73.25 93 GLY A N 1
ATOM 606 C CA . GLY A 1 93 ? -31.646 -1.647 32.112 1.00 73.25 93 GLY A CA 1
ATOM 607 C C . GLY A 1 93 ? -31.848 -1.557 33.596 1.00 73.25 93 GLY A C 1
ATOM 608 O O . GLY A 1 93 ? -31.131 -2.111 34.424 1.00 73.25 93 GLY A O 1
ATOM 609 N N . THR A 1 94 ? -32.916 -0.860 33.955 1.00 85.94 94 THR A N 1
ATOM 610 C CA . THR A 1 94 ? -33.418 -0.837 35.319 1.00 85.94 94 THR A CA 1
ATOM 611 C C . THR A 1 94 ? -34.874 -1.261 35.318 1.00 85.94 94 THR A C 1
ATOM 613 O O . THR A 1 94 ? -35.688 -0.783 34.524 1.00 85.94 94 THR A O 1
ATOM 616 N N . ARG A 1 95 ? -35.214 -2.173 36.225 1.00 90.62 95 ARG A N 1
ATOM 617 C CA . ARG A 1 95 ? -36.588 -2.639 36.402 1.00 90.62 95 ARG A CA 1
ATOM 618 C C . ARG A 1 95 ? -37.445 -1.549 37.037 1.00 90.62 95 ARG A C 1
ATOM 620 O O . ARG A 1 95 ? -37.062 -0.948 38.041 1.00 90.62 95 ARG A O 1
ATOM 627 N N . SER A 1 96 ? -38.630 -1.330 36.484 1.00 91.19 96 SER A N 1
ATOM 628 C CA . SER A 1 96 ? -39.638 -0.392 36.988 1.00 91.19 96 SER A CA 1
ATOM 629 C C . SER A 1 96 ? -41.003 -1.065 37.064 1.00 91.19 96 SER A C 1
ATOM 631 O O . SER A 1 96 ? -41.298 -1.928 36.242 1.00 91.19 96 SER A O 1
ATOM 633 N N . CYS A 1 97 ? -41.840 -0.689 38.032 1.00 91.50 97 CYS A N 1
ATOM 634 C CA . CYS A 1 97 ? -43.197 -1.221 38.095 1.00 91.50 97 CYS A CA 1
ATOM 635 C C . CYS A 1 97 ? -44.107 -0.479 37.111 1.00 91.50 97 CYS A C 1
ATOM 637 O O . CYS A 1 97 ? -44.348 0.723 37.252 1.00 91.50 97 CYS A O 1
ATOM 639 N N . VAL A 1 98 ? -44.591 -1.179 36.084 1.00 91.81 98 VAL A N 1
ATOM 640 C CA . VAL A 1 98 ? -45.478 -0.613 35.062 1.00 91.81 98 VAL A CA 1
ATOM 641 C C . VAL A 1 98 ? -46.662 -1.548 34.852 1.00 91.81 98 VAL A C 1
ATOM 643 O O . VAL A 1 98 ? -46.559 -2.563 34.171 1.00 91.81 98 VAL A O 1
ATOM 646 N N . GLY A 1 99 ? -47.814 -1.168 35.409 1.00 87.81 99 GLY A N 1
ATOM 647 C CA . GLY A 1 99 ? -49.075 -1.889 35.223 1.00 87.81 99 GLY A CA 1
ATOM 648 C C . GLY A 1 99 ? -49.102 -3.277 35.868 1.00 87.81 99 GLY A C 1
ATOM 649 O O . GLY A 1 99 ? -49.544 -4.217 35.207 1.00 87.81 99 GLY A O 1
ATOM 650 N N . GLY A 1 100 ? -48.637 -3.410 37.115 1.00 84.94 100 GLY A N 1
ATOM 651 C CA . GLY A 1 100 ? -48.626 -4.683 37.845 1.00 84.94 100 GLY A CA 1
ATOM 652 C C . GLY A 1 100 ? -47.511 -5.642 37.460 1.00 84.94 100 GLY A C 1
ATOM 653 O O . GLY A 1 100 ? -47.641 -6.839 37.698 1.00 84.94 100 GLY A O 1
ATOM 654 N N . ALA A 1 101 ? -46.454 -5.157 36.803 1.00 89.50 101 ALA A N 1
ATOM 655 C CA . ALA A 1 101 ? -45.308 -5.977 36.432 1.00 89.50 101 ALA A CA 1
ATOM 656 C C . ALA A 1 101 ? -43.997 -5.182 36.401 1.00 89.50 101 ALA A C 1
ATOM 658 O O . ALA A 1 101 ? -43.957 -4.027 35.965 1.00 89.50 101 ALA A O 1
ATOM 659 N N . LEU A 1 102 ? -42.908 -5.837 36.817 1.00 89.56 102 LEU A N 1
ATOM 660 C CA . LEU A 1 102 ? -41.549 -5.330 36.640 1.00 89.56 102 LEU A CA 1
ATOM 661 C C . LEU A 1 102 ? -41.195 -5.322 35.146 1.00 89.56 102 LEU A C 1
ATOM 663 O O . LEU A 1 102 ? -41.117 -6.373 34.510 1.00 89.56 102 LEU A O 1
ATOM 667 N N . VAL A 1 103 ? -40.944 -4.137 34.596 1.00 90.88 103 VAL A N 1
ATOM 668 C CA . VAL A 1 103 ? -40.548 -3.904 33.203 1.00 90.88 103 VAL A CA 1
ATOM 669 C C . VAL A 1 103 ? -39.117 -3.386 33.162 1.00 90.88 103 VAL A C 1
ATOM 671 O O . VAL A 1 103 ? -38.789 -2.417 33.849 1.00 90.88 103 VAL A O 1
ATOM 674 N N . CYS A 1 104 ? -38.275 -4.024 32.348 1.00 87.88 104 CYS A N 1
ATOM 675 C CA . CYS A 1 104 ? -36.918 -3.559 32.089 1.00 87.88 104 CYS A CA 1
ATOM 676 C C . CYS A 1 104 ? -36.930 -2.390 31.097 1.00 87.88 104 CYS A C 1
ATOM 678 O O . CYS A 1 104 ? -37.632 -2.441 30.088 1.00 87.88 104 CYS A O 1
ATOM 680 N N . SER A 1 105 ? -36.187 -1.327 31.403 1.00 82.06 105 SER A N 1
ATOM 681 C CA . SER A 1 105 ? -36.113 -0.118 30.573 1.00 82.06 105 SER A CA 1
ATOM 682 C C . SER A 1 105 ? -35.153 -0.212 29.387 1.00 82.06 105 SER A C 1
ATOM 684 O O . SER A 1 105 ? -35.004 0.773 28.667 1.00 82.06 105 SER A O 1
ATOM 686 N N . ASP A 1 106 ? -34.455 -1.328 29.249 1.00 74.31 106 ASP A N 1
ATOM 687 C CA . ASP A 1 106 ? -33.379 -1.498 28.285 1.00 74.31 106 ASP A CA 1
ATOM 688 C C . ASP A 1 106 ? -33.894 -1.848 26.889 1.00 74.31 106 ASP A C 1
ATOM 690 O O . ASP A 1 106 ? -34.966 -2.427 26.735 1.00 74.31 106 ASP A O 1
ATOM 694 N N . ALA A 1 107 ? -33.238 -1.312 25.872 1.00 63.72 107 ALA A N 1
ATOM 695 C CA . ALA A 1 107 ? -33.656 -1.442 24.477 1.00 63.72 107 ALA A CA 1
ATOM 696 C C . ALA A 1 107 ? -32.495 -1.165 23.501 1.00 63.72 107 ALA A C 1
ATOM 698 O O . ALA A 1 107 ? -32.744 -0.814 22.337 1.00 63.72 107 ALA A O 1
ATOM 699 N N . THR A 1 108 ? -31.247 -1.222 23.968 1.00 60.28 108 THR A N 1
ATOM 700 C CA . THR A 1 108 ? -30.036 -0.944 23.189 1.00 60.28 108 THR A CA 1
ATOM 701 C C . THR A 1 108 ? -29.447 -2.232 22.632 1.00 60.28 108 THR A C 1
ATOM 703 O O . THR A 1 108 ? -29.198 -3.146 23.370 1.00 60.28 108 THR A O 1
ATOM 706 N N . GLY A 1 109 ? -29.265 -2.366 21.315 1.00 60.62 109 GLY A N 1
ATOM 707 C CA . GLY A 1 109 ? -28.663 -3.586 20.751 1.00 60.62 109 GLY A CA 1
ATOM 708 C C . GLY A 1 109 ? -27.141 -3.554 20.814 1.00 60.62 109 GLY A C 1
ATOM 709 O O . GLY A 1 109 ? -26.566 -2.505 20.509 1.00 60.62 109 GLY A O 1
ATOM 710 N N . ASP A 1 110 ? -26.529 -4.704 21.098 1.00 60.72 110 ASP A N 1
ATOM 711 C CA . ASP A 1 110 ? -25.076 -4.805 21.240 1.00 60.72 110 ASP A CA 1
ATOM 712 C C . ASP A 1 110 ? -24.395 -4.456 19.943 1.00 60.72 110 ASP A C 1
ATOM 714 O O . ASP A 1 110 ? -24.837 -4.769 18.825 1.00 60.72 110 ASP A O 1
ATOM 718 N N . THR A 1 111 ? -23.304 -3.745 20.132 1.00 66.44 111 THR A N 1
ATOM 719 C CA . THR A 1 111 ? -22.407 -3.335 19.079 1.00 66.44 111 THR A CA 1
ATOM 720 C C . THR A 1 111 ? -21.446 -4.470 18.744 1.00 66.44 111 THR A C 1
ATOM 722 O O . THR A 1 111 ? -21.381 -5.478 19.431 1.00 66.44 111 THR A O 1
ATOM 725 N N . ALA A 1 112 ? -20.733 -4.344 17.626 1.00 65.81 112 ALA A N 1
ATOM 726 C CA . ALA A 1 112 ? -19.640 -5.262 17.318 1.00 65.81 112 ALA A CA 1
ATOM 727 C C . ALA A 1 112 ? -18.673 -5.362 18.516 1.00 65.81 112 ALA A C 1
ATOM 729 O O . ALA A 1 112 ? -18.385 -4.326 19.109 1.00 65.81 112 ALA A O 1
ATOM 730 N N . ASP A 1 113 ? -18.156 -6.559 18.813 1.00 76.81 113 ASP A N 1
ATOM 731 C CA . ASP A 1 113 ? -17.054 -6.773 19.760 1.00 76.81 113 ASP A CA 1
ATOM 732 C C . ASP A 1 113 ? -15.798 -6.053 19.247 1.00 76.81 113 ASP A C 1
ATOM 734 O O . ASP A 1 113 ? -15.118 -6.538 18.329 1.00 76.81 113 ASP A O 1
ATOM 738 N N . LEU A 1 114 ? -15.544 -4.843 19.756 1.00 83.56 114 LEU A N 1
ATOM 739 C CA . LEU A 1 114 ? -14.410 -4.020 19.348 1.00 83.56 114 LEU A CA 1
ATOM 740 C C . LEU A 1 114 ? -13.199 -4.314 20.221 1.00 83.56 114 LEU A C 1
ATOM 742 O O . LEU A 1 114 ? -13.309 -4.597 21.404 1.00 83.56 114 LEU A O 1
ATOM 746 N N . CYS A 1 115 ? -12.011 -4.161 19.641 1.00 87.25 115 CYS A N 1
ATOM 747 C CA . CYS A 1 115 ? -10.765 -4.396 20.356 1.00 87.25 115 CYS A CA 1
ATOM 748 C C . CYS A 1 115 ? -10.477 -3.234 21.318 1.00 87.25 115 CYS A C 1
ATOM 750 O O . CYS A 1 115 ? -9.772 -2.282 20.963 1.00 87.25 115 CYS A O 1
ATOM 752 N N . ASN A 1 116 ? -11.030 -3.280 22.528 1.00 81.00 116 ASN A N 1
ATOM 753 C CA . ASN A 1 116 ? -10.926 -2.201 23.516 1.00 81.00 116 ASN A CA 1
ATOM 754 C C . ASN A 1 116 ? -10.680 -2.697 24.960 1.00 81.00 116 ASN A C 1
ATOM 756 O O . ASN A 1 116 ? -10.486 -1.882 25.871 1.00 81.00 116 ASN A O 1
ATOM 760 N N . GLY A 1 117 ? -10.623 -4.015 25.171 1.00 79.00 117 GLY A N 1
ATOM 761 C CA . GLY A 1 117 ? -10.393 -4.655 26.466 1.00 79.00 117 GLY A CA 1
ATOM 762 C C . GLY A 1 117 ? -11.656 -4.839 27.307 1.00 79.00 117 GLY A C 1
ATOM 763 O O . GLY A 1 117 ? -11.544 -5.130 28.504 1.00 79.00 117 GLY A O 1
ATOM 764 N N . ILE A 1 118 ? -12.825 -4.636 26.710 1.00 79.12 118 ILE A N 1
ATOM 765 C CA . ILE A 1 118 ? -14.159 -4.820 27.275 1.00 79.12 118 ILE A CA 1
ATOM 766 C C . ILE A 1 118 ? -14.874 -5.850 26.402 1.00 79.12 118 ILE A C 1
ATOM 768 O O . ILE A 1 118 ? -14.584 -6.011 25.226 1.00 79.12 118 ILE A O 1
ATOM 772 N N . ASP A 1 119 ? -15.772 -6.589 27.028 1.00 71.25 119 ASP A N 1
ATOM 773 C CA . ASP A 1 119 ? -16.668 -7.517 26.358 1.00 71.25 119 ASP A CA 1
ATOM 774 C C . ASP A 1 119 ? -17.838 -6.703 25.772 1.00 71.25 119 ASP A C 1
ATOM 776 O O . ASP A 1 119 ? -18.862 -6.542 26.432 1.00 71.25 119 ASP A O 1
ATOM 780 N N . ASP A 1 120 ? -17.606 -6.056 24.621 1.00 70.06 120 ASP A N 1
ATOM 781 C CA . ASP A 1 120 ? -18.526 -5.095 23.971 1.00 70.06 120 ASP A CA 1
ATOM 782 C C . ASP A 1 120 ? -19.759 -5.761 23.329 1.00 70.06 120 ASP A C 1
ATOM 784 O O . ASP A 1 120 ? -20.698 -5.063 22.947 1.00 70.06 120 ASP A O 1
ATOM 788 N N . ASP A 1 121 ? -19.715 -7.085 23.171 1.00 67.00 121 ASP A N 1
ATOM 789 C CA . ASP A 1 121 ? -20.833 -7.949 22.782 1.00 67.00 121 ASP A CA 1
ATOM 790 C C . ASP A 1 121 ? -21.295 -8.855 23.944 1.00 67.00 121 ASP A C 1
ATOM 792 O O . ASP A 1 121 ? -21.979 -9.865 23.729 1.00 67.00 121 ASP A O 1
ATOM 796 N N . CYS A 1 122 ? -20.834 -8.534 25.165 1.00 68.19 122 CYS A N 1
ATOM 797 C CA . CYS A 1 122 ? -21.182 -9.172 26.434 1.00 68.19 122 CYS A CA 1
ATOM 798 C C . CYS A 1 122 ? -21.119 -10.717 26.400 1.00 68.19 122 CYS A C 1
ATOM 800 O O . CYS A 1 122 ? -21.811 -11.424 27.153 1.00 68.19 122 CYS A O 1
ATOM 802 N N . ASN A 1 123 ? -20.242 -11.258 25.548 1.00 66.69 123 ASN A N 1
ATOM 803 C CA . ASN A 1 123 ? -19.978 -12.666 25.361 1.00 66.69 123 ASN A CA 1
ATOM 804 C C . ASN A 1 123 ? -18.544 -13.022 25.808 1.00 66.69 123 ASN A C 1
ATOM 806 O O . ASN A 1 123 ? -17.594 -13.043 25.029 1.00 66.69 123 ASN A O 1
ATOM 810 N N . PRO A 1 124 ? -18.376 -13.567 27.025 1.00 67.56 124 PRO A N 1
ATOM 811 C CA . PRO A 1 124 ? -17.049 -13.861 27.567 1.00 67.56 124 PRO A CA 1
ATOM 812 C C . PRO A 1 124 ? -16.330 -15.038 26.873 1.00 67.56 124 PRO A C 1
ATOM 814 O O . PRO A 1 124 ? -15.262 -15.467 27.325 1.00 67.56 124 PRO A O 1
ATOM 817 N N . ALA A 1 125 ? -16.937 -15.640 25.842 1.00 70.75 125 ALA A N 1
ATOM 818 C CA . ALA A 1 125 ? -16.327 -16.656 24.991 1.00 70.75 125 ALA A CA 1
ATOM 819 C C . ALA A 1 125 ? -15.777 -16.093 23.670 1.00 70.75 125 ALA A C 1
ATOM 821 O O . ALA A 1 125 ? -14.916 -16.752 23.072 1.00 70.75 125 ALA A O 1
ATOM 822 N N . THR A 1 126 ? -16.260 -14.935 23.207 1.00 73.56 126 THR A N 1
ATOM 823 C CA . THR A 1 126 ? -15.575 -14.146 22.179 1.00 73.56 126 THR A CA 1
ATOM 824 C C . THR A 1 126 ? -14.369 -13.476 22.819 1.00 73.56 126 THR A C 1
ATOM 826 O O . THR A 1 126 ? -14.324 -13.179 24.013 1.00 73.56 126 THR A O 1
ATOM 829 N N . ALA A 1 127 ? -13.284 -13.430 22.054 1.00 79.06 127 ALA A N 1
ATOM 830 C CA . ALA A 1 127 ? -12.093 -12.731 22.489 1.00 79.06 127 ALA A CA 1
ATOM 831 C C . ALA A 1 127 ? -12.235 -11.294 22.010 1.00 79.06 127 ALA A C 1
ATOM 833 O O . ALA A 1 127 ? -12.394 -11.124 20.807 1.00 79.06 127 ALA A O 1
ATOM 834 N N . ASP A 1 128 ? -12.092 -10.346 22.936 1.00 81.62 128 ASP A N 1
ATOM 835 C CA . ASP A 1 128 ? -11.981 -8.898 22.706 1.00 81.62 128 ASP A CA 1
ATOM 836 C C . ASP A 1 128 ? -11.507 -8.554 21.285 1.00 81.62 128 ASP A C 1
ATOM 838 O O . ASP A 1 128 ? -10.409 -8.956 20.866 1.00 81.62 128 ASP A O 1
ATOM 842 N N . GLY A 1 129 ? -12.355 -7.838 20.545 1.00 81.56 129 GLY A N 1
ATOM 843 C CA . GLY A 1 129 ? -12.118 -7.463 19.156 1.00 81.56 129 GLY A CA 1
ATOM 844 C C . GLY A 1 129 ? -12.497 -8.511 18.113 1.00 81.56 129 GLY A C 1
ATOM 845 O O . GLY A 1 129 ? -11.968 -8.448 16.998 1.00 81.56 129 GLY A O 1
ATOM 846 N N . ALA A 1 130 ? -13.363 -9.479 18.433 1.00 82.00 130 ALA A N 1
ATOM 847 C CA . ALA A 1 130 ? -13.750 -10.542 17.502 1.00 82.00 130 ALA A CA 1
ATOM 848 C C . ALA A 1 130 ? -14.447 -10.020 16.234 1.00 82.00 130 ALA A C 1
ATOM 850 O O . ALA A 1 130 ? -14.259 -10.601 15.159 1.00 82.00 130 ALA A O 1
ATOM 851 N N . ASP A 1 131 ? -15.194 -8.920 16.347 1.00 81.19 131 ASP A N 1
ATOM 852 C CA . ASP A 1 131 ? -15.931 -8.287 15.248 1.00 81.19 131 ASP A CA 1
ATOM 853 C C . ASP A 1 131 ? -15.345 -6.918 14.847 1.00 81.19 131 ASP A C 1
ATOM 855 O O . ASP A 1 131 ? -15.921 -6.198 14.021 1.00 81.19 131 ASP A O 1
ATOM 859 N N . ASP A 1 132 ? -14.174 -6.563 15.386 1.00 82.19 132 ASP A N 1
ATOM 860 C CA . ASP A 1 132 ? -13.487 -5.316 15.070 1.00 82.19 132 ASP A CA 1
ATOM 861 C C . ASP A 1 132 ? -12.988 -5.327 13.609 1.00 82.19 132 ASP A C 1
ATOM 863 O O . ASP A 1 132 ? -12.152 -6.160 13.238 1.00 82.19 132 ASP A O 1
ATOM 867 N N . PRO A 1 133 ? -13.421 -4.377 12.755 1.00 82.69 133 PRO A N 1
ATOM 868 C CA . PRO A 1 133 ? -12.997 -4.313 11.355 1.00 82.69 133 PRO A CA 1
ATOM 869 C C . PRO A 1 133 ? -11.484 -4.153 11.143 1.00 82.69 133 PRO A C 1
ATOM 871 O O . PRO A 1 133 ? -11.013 -4.326 10.017 1.00 82.69 133 PRO A O 1
ATOM 874 N N . GLY A 1 134 ? -10.735 -3.756 12.175 1.00 83.50 134 GLY A N 1
ATOM 875 C CA . GLY A 1 134 ? -9.281 -3.636 12.151 1.00 83.50 134 GLY A CA 1
ATOM 876 C C . GLY A 1 134 ? -8.535 -4.931 12.488 1.00 83.50 134 GLY A C 1
ATOM 877 O O . GLY A 1 134 ? -7.340 -5.021 12.204 1.00 83.50 134 GLY A O 1
ATOM 878 N N . VAL A 1 135 ? -9.200 -5.947 13.045 1.00 86.19 135 VAL A N 1
ATOM 879 C CA . VAL A 1 135 ? -8.595 -7.258 13.330 1.00 86.19 135 VAL A CA 1
ATOM 880 C C . VAL A 1 135 ? -8.590 -8.121 12.063 1.00 86.19 135 VAL A C 1
ATOM 882 O O . VAL A 1 135 ? -9.537 -8.154 11.284 1.00 86.19 135 VAL A O 1
ATOM 885 N N . GLY A 1 136 ? -7.470 -8.799 11.804 1.00 76.12 136 GLY A N 1
ATOM 886 C CA . GLY A 1 136 ? -7.240 -9.587 10.589 1.00 76.12 136 GLY A CA 1
ATOM 887 C C . GLY A 1 136 ? -6.876 -8.765 9.346 1.00 76.12 136 GLY A C 1
ATOM 888 O O . GLY A 1 136 ? -6.696 -9.335 8.268 1.00 76.12 136 GLY A O 1
ATOM 889 N N . VAL A 1 137 ? -6.741 -7.440 9.466 1.00 85.25 137 VAL A N 1
ATOM 890 C CA . VAL A 1 137 ? -6.278 -6.572 8.375 1.00 85.25 137 VAL A CA 1
ATOM 891 C C . VAL A 1 137 ? -4.779 -6.757 8.157 1.00 85.25 137 VAL A C 1
ATOM 893 O O . VAL A 1 137 ? -4.004 -6.782 9.119 1.00 85.25 137 VAL A O 1
ATOM 896 N N . ARG A 1 138 ? -4.384 -6.861 6.879 1.00 82.12 138 ARG A N 1
ATOM 897 C CA . ARG A 1 138 ? -2.973 -6.905 6.477 1.00 82.12 138 ARG A CA 1
ATOM 898 C C . ARG A 1 138 ? -2.250 -5.655 6.960 1.00 82.12 138 ARG A C 1
ATOM 900 O O . ARG A 1 138 ? -2.725 -4.542 6.734 1.00 82.12 138 ARG A O 1
ATOM 907 N N . CYS A 1 139 ? -1.116 -5.857 7.595 1.00 77.81 139 CYS A N 1
ATOM 908 C CA . CYS A 1 139 ? -0.260 -4.822 8.144 1.00 77.81 139 CYS A CA 1
ATOM 909 C C . CYS A 1 139 ? 1.201 -5.208 7.895 1.00 77.81 139 CYS A C 1
ATOM 911 O O . CYS A 1 139 ? 1.459 -6.298 7.417 1.00 77.81 139 CYS A O 1
ATOM 913 N N . ASP A 1 140 ? 2.108 -4.279 8.141 1.00 71.44 140 ASP A N 1
ATOM 914 C CA . ASP A 1 140 ? 3.531 -4.324 7.780 1.00 71.44 140 ASP A CA 1
ATOM 915 C C . ASP A 1 140 ? 4.301 -4.007 9.061 1.00 71.44 140 ASP A C 1
ATOM 917 O O . ASP A 1 140 ? 4.568 -2.852 9.359 1.00 71.44 140 ASP A O 1
ATOM 921 N N . GLY A 1 141 ? 4.332 -4.953 9.988 1.00 73.69 141 GLY A N 1
ATOM 922 C CA . GLY A 1 141 ? 4.339 -4.680 11.429 1.00 73.69 141 GLY A CA 1
ATOM 923 C C . GLY A 1 141 ? 5.464 -3.796 11.951 1.00 73.69 141 GLY A C 1
ATOM 924 O O . GLY A 1 141 ? 5.245 -2.604 12.163 1.00 73.69 141 GLY A O 1
ATOM 925 N N . SER A 1 142 ? 6.587 -4.375 12.378 1.00 67.75 142 SER A N 1
ATOM 926 C CA . SER A 1 142 ? 7.676 -3.605 13.025 1.00 67.75 142 SER A CA 1
ATOM 927 C C . SER A 1 142 ? 9.072 -3.920 12.491 1.00 67.75 142 SER A C 1
ATOM 929 O O . SER A 1 142 ? 10.068 -3.395 13.000 1.00 67.75 142 SER A O 1
ATOM 931 N N . ASP A 1 143 ? 9.117 -4.786 11.493 1.00 59.31 143 ASP A N 1
ATOM 932 C CA . ASP A 1 143 ? 10.238 -5.143 10.643 1.00 59.31 143 ASP A CA 1
ATOM 933 C C . ASP A 1 143 ? 10.444 -4.110 9.525 1.00 59.31 143 ASP A C 1
ATOM 935 O O . ASP A 1 143 ? 9.968 -2.977 9.612 1.00 59.31 143 ASP A O 1
ATOM 939 N N . ALA A 1 144 ? 11.343 -4.418 8.590 1.00 53.97 144 ALA A N 1
ATOM 940 C CA . ALA A 1 144 ? 11.949 -3.439 7.691 1.00 53.97 144 ALA A CA 1
ATOM 941 C C . ALA A 1 144 ? 11.616 -3.654 6.208 1.00 53.97 144 ALA A C 1
ATOM 943 O O . ALA A 1 144 ? 11.997 -2.802 5.412 1.00 53.97 144 ALA A O 1
ATOM 944 N N . ASP A 1 145 ? 10.950 -4.752 5.852 1.00 59.31 145 ASP A N 1
ATOM 945 C CA . ASP A 1 145 ? 10.624 -5.183 4.489 1.00 59.31 145 ASP A CA 1
ATOM 946 C C . ASP A 1 145 ? 9.361 -4.520 3.916 1.00 59.31 145 ASP A C 1
ATOM 948 O O . ASP A 1 145 ? 9.001 -4.833 2.801 1.00 59.31 145 ASP A O 1
ATOM 952 N N . MET A 1 146 ? 8.728 -3.544 4.587 1.00 59.16 146 MET A N 1
ATOM 953 C CA . MET A 1 146 ? 7.671 -2.658 4.039 1.00 59.16 146 MET A CA 1
ATOM 954 C C . MET A 1 146 ? 6.510 -3.367 3.309 1.00 59.16 146 MET A C 1
ATOM 956 O O . MET A 1 146 ? 5.782 -2.773 2.495 1.00 59.16 146 MET A O 1
ATOM 960 N N . CYS A 1 147 ? 6.304 -4.642 3.610 1.00 64.56 147 CYS A N 1
ATOM 961 C CA . CYS A 1 147 ? 5.380 -5.504 2.917 1.00 64.56 147 CYS A CA 1
ATOM 962 C C . CYS A 1 147 ? 4.179 -5.766 3.839 1.00 64.56 147 CYS A C 1
ATOM 964 O O . CYS A 1 147 ? 4.298 -6.070 5.017 1.00 64.56 147 CYS A O 1
ATOM 966 N N . LEU A 1 148 ? 2.961 -5.617 3.303 1.00 69.81 148 LEU A N 1
ATOM 967 C CA . LEU A 1 148 ? 1.716 -5.838 4.059 1.00 69.81 148 LEU A CA 1
ATOM 968 C C . LEU A 1 148 ? 1.467 -7.344 4.282 1.00 69.81 148 LEU A C 1
ATOM 970 O O . LEU A 1 148 ? 0.499 -7.899 3.736 1.00 69.81 148 LEU A O 1
ATOM 974 N N . GLU A 1 149 ? 2.358 -8.004 5.014 1.00 64.31 149 GLU A N 1
ATOM 975 C CA . GLU A 1 149 ? 2.406 -9.450 5.229 1.00 64.31 149 GLU A CA 1
ATOM 976 C C . GLU A 1 149 ? 2.021 -9.884 6.644 1.00 64.31 149 GLU A C 1
ATOM 978 O O . GLU A 1 149 ? 1.418 -10.951 6.817 1.00 64.31 149 GLU A O 1
ATOM 983 N N . GLY A 1 150 ? 2.239 -9.024 7.631 1.00 71.94 150 GLY A N 1
ATOM 984 C CA . GLY A 1 150 ? 1.682 -9.153 8.961 1.00 71.94 150 GLY A CA 1
ATOM 985 C C . GLY A 1 150 ? 0.152 -9.122 8.983 1.00 71.94 150 GLY A C 1
ATOM 986 O O . GLY A 1 150 ? -0.544 -8.644 8.078 1.00 71.94 150 GLY A O 1
ATOM 987 N N . ALA A 1 151 ? -0.406 -9.628 10.081 1.00 85.62 151 ALA A N 1
ATOM 988 C CA . ALA A 1 151 ? -1.834 -9.540 10.366 1.00 85.62 151 ALA A CA 1
ATOM 989 C C . ALA A 1 151 ? -2.077 -8.802 11.682 1.00 85.62 151 ALA A C 1
ATOM 991 O O . ALA A 1 151 ? -1.431 -9.056 12.702 1.00 85.62 151 ALA A O 1
ATOM 992 N N . SER A 1 152 ? -3.040 -7.888 11.648 1.00 89.25 152 SER A N 1
ATOM 993 C CA . SER A 1 152 ? -3.472 -7.139 12.821 1.00 89.25 152 SER A CA 1
ATOM 994 C C . SER A 1 152 ? -4.231 -8.075 13.766 1.00 89.25 152 SER A C 1
ATOM 996 O O . SER A 1 152 ? -5.154 -8.768 13.344 1.00 89.25 152 SER A O 1
ATOM 998 N N . THR A 1 153 ? -3.870 -8.114 15.044 1.00 90.06 153 THR A N 1
ATOM 999 C CA . THR A 1 153 ? -4.495 -8.952 16.079 1.00 90.06 153 THR A CA 1
ATOM 1000 C C . THR A 1 153 ? -4.906 -8.100 17.268 1.00 90.06 153 THR A C 1
ATOM 1002 O O . THR A 1 153 ? -4.175 -7.178 17.621 1.00 90.06 153 THR A O 1
ATOM 1005 N N . CYS A 1 154 ? -6.006 -8.428 17.944 1.00 89.12 154 CYS A N 1
ATOM 1006 C CA . CYS A 1 154 ? -6.322 -7.781 19.213 1.00 89.12 154 CYS A CA 1
ATOM 1007 C C . CYS A 1 154 ? -5.505 -8.396 20.359 1.00 89.12 154 CYS A C 1
ATOM 1009 O O . CYS A 1 154 ? -5.538 -9.609 20.582 1.00 89.12 154 CYS A O 1
ATOM 1011 N N . GLY A 1 155 ? -4.743 -7.567 21.075 1.00 88.75 155 GLY A N 1
ATOM 1012 C CA . GLY A 1 155 ? -3.937 -7.983 22.218 1.00 88.75 155 GLY A CA 1
ATOM 1013 C C . GLY A 1 155 ? -3.984 -6.953 23.340 1.00 88.75 155 GLY A C 1
ATOM 1014 O O . GLY A 1 155 ? -3.353 -5.904 23.252 1.00 88.75 155 GLY A O 1
ATOM 1015 N N . GLY A 1 156 ? -4.697 -7.265 24.426 1.00 83.38 156 GLY A N 1
ATOM 1016 C CA . GLY A 1 156 ? -4.806 -6.379 25.591 1.00 83.38 156 GLY A CA 1
ATOM 1017 C C . GLY A 1 156 ? -5.589 -5.089 25.318 1.00 83.38 156 GLY A C 1
ATOM 1018 O O . GLY A 1 156 ? -5.176 -4.038 25.811 1.00 83.38 156 GLY A O 1
ATOM 1019 N N . GLY A 1 157 ? -6.670 -5.164 24.530 1.00 82.25 157 GLY A N 1
ATOM 1020 C CA . GLY A 1 157 ? -7.521 -4.025 24.173 1.00 82.25 157 GLY A CA 1
ATOM 1021 C C . GLY A 1 157 ? -6.924 -3.060 23.152 1.00 82.25 157 GLY A C 1
ATOM 1022 O O . GLY A 1 157 ? -7.338 -1.906 23.077 1.00 82.25 157 GLY A O 1
ATOM 1023 N N . VAL A 1 158 ? -5.896 -3.488 22.413 1.00 86.19 158 VAL A N 1
ATOM 1024 C CA . VAL A 1 158 ? -5.280 -2.706 21.336 1.00 86.19 158 VAL A CA 1
ATOM 1025 C C . VAL A 1 158 ? -4.996 -3.615 20.147 1.00 86.19 158 VAL A C 1
ATOM 1027 O O . VAL A 1 158 ? -4.483 -4.725 20.306 1.00 86.19 158 VAL A O 1
ATOM 1030 N N . ILE A 1 159 ? -5.291 -3.120 18.945 1.00 87.00 159 ILE A N 1
ATOM 1031 C CA . ILE A 1 159 ? -4.919 -3.781 17.696 1.00 87.00 159 ILE A CA 1
ATOM 1032 C C . ILE A 1 159 ? -3.407 -3.645 17.501 1.00 87.00 159 ILE A C 1
ATOM 1034 O O . ILE A 1 15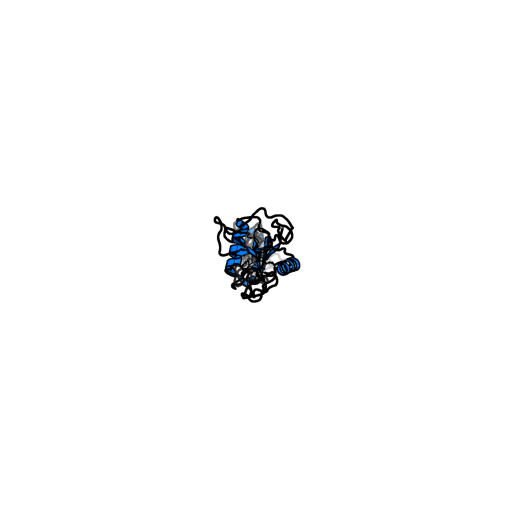9 ? -2.872 -2.541 17.386 1.00 87.00 159 ILE A O 1
ATOM 1038 N N . THR A 1 160 ? -2.713 -4.775 17.448 1.00 88.50 160 THR A N 1
ATOM 1039 C CA . THR A 1 160 ? -1.269 -4.865 17.223 1.00 88.50 160 THR A CA 1
ATOM 1040 C C . THR A 1 160 ? -0.991 -5.607 15.929 1.00 88.50 160 THR A C 1
ATOM 1042 O O . THR A 1 160 ? -1.615 -6.632 15.678 1.00 88.50 160 THR A O 1
ATOM 1045 N N . CYS A 1 161 ? -0.028 -5.155 15.132 1.00 85.19 161 CYS A N 1
ATOM 1046 C CA . CYS A 1 161 ? 0.425 -5.941 13.991 1.00 85.19 161 CYS A CA 1
ATOM 1047 C C . CYS A 1 161 ? 1.406 -7.023 14.447 1.00 85.19 161 CYS A C 1
ATOM 1049 O O . CYS A 1 161 ? 2.424 -6.716 15.070 1.00 85.19 161 CYS A O 1
ATOM 1051 N N . GLY A 1 162 ? 1.086 -8.282 14.160 1.00 78.56 162 GLY A N 1
ATOM 1052 C CA . GLY A 1 162 ? 2.009 -9.394 14.335 1.00 78.56 162 GLY A CA 1
ATOM 1053 C C . GLY A 1 162 ? 2.838 -9.592 13.075 1.00 78.56 162 GLY A C 1
ATOM 1054 O O . GLY A 1 162 ? 2.487 -10.455 12.277 1.00 78.56 162 GLY A O 1
ATOM 1055 N N . ASP A 1 163 ? 3.908 -8.810 12.933 1.00 68.06 163 ASP A N 1
ATOM 1056 C CA . ASP A 1 163 ? 4.914 -8.962 11.877 1.00 68.06 163 ASP A CA 1
ATOM 1057 C C . ASP A 1 163 ? 6.308 -8.955 12.500 1.00 68.06 163 ASP A C 1
ATOM 1059 O O . ASP A 1 163 ? 6.624 -8.103 13.343 1.00 68.06 163 ASP A O 1
ATOM 1063 N N . MET A 1 164 ? 7.068 -9.999 12.197 1.00 58.09 164 MET A N 1
ATOM 1064 C CA . MET A 1 164 ? 8.428 -10.211 12.707 1.00 58.09 164 MET A CA 1
ATOM 1065 C C . MET A 1 164 ? 9.318 -10.871 11.652 1.00 58.09 164 MET A C 1
ATOM 1067 O O . MET A 1 164 ? 10.344 -11.477 11.998 1.00 58.09 164 MET A O 1
ATOM 1071 N N . THR A 1 165 ? 8.883 -10.873 10.399 1.00 56.94 165 THR A N 1
ATOM 1072 C CA . THR A 1 165 ? 9.725 -11.293 9.289 1.00 56.94 165 THR A CA 1
ATOM 1073 C C . THR A 1 165 ? 10.839 -10.268 9.129 1.00 56.94 165 THR A C 1
ATOM 1075 O O . THR A 1 165 ? 10.895 -9.235 9.778 1.00 56.94 165 THR A O 1
ATOM 1078 N N . GLY A 1 166 ? 11.912 -10.655 8.477 1.00 57.34 166 GLY A N 1
ATOM 1079 C CA . GLY A 1 166 ? 12.970 -9.708 8.205 1.00 57.34 166 GLY A CA 1
ATOM 1080 C C . GLY A 1 166 ? 13.895 -10.305 7.183 1.00 57.34 166 GLY A C 1
ATOM 1081 O O . GLY A 1 166 ? 14.366 -11.427 7.376 1.00 57.34 166 GLY A O 1
ATOM 1082 N N . ASP A 1 167 ? 14.148 -9.563 6.115 1.00 55.03 167 ASP A N 1
ATOM 1083 C CA . ASP A 1 167 ? 15.398 -8.846 5.809 1.00 55.03 167 ASP A CA 1
ATOM 1084 C C . ASP A 1 167 ? 15.588 -8.766 4.285 1.00 55.03 167 ASP A C 1
ATOM 1086 O O . ASP A 1 167 ? 15.338 -9.749 3.593 1.00 55.03 167 ASP A O 1
ATOM 1090 N N . SER A 1 168 ? 16.112 -7.609 3.859 1.00 54.78 168 SER A N 1
ATOM 1091 C CA . SER A 1 168 ? 16.833 -7.147 2.646 1.00 54.78 168 SER A CA 1
ATOM 1092 C C . SER A 1 168 ? 17.364 -8.142 1.588 1.00 54.78 168 SER A C 1
ATOM 1094 O O . SER A 1 168 ? 18.442 -7.938 1.013 1.00 54.78 168 SER A O 1
ATOM 1096 N N . VAL A 1 169 ? 16.675 -9.252 1.335 1.00 58.03 169 VAL A N 1
ATOM 1097 C CA . VAL A 1 169 ? 17.083 -10.261 0.355 1.00 58.03 169 VAL A CA 1
ATOM 1098 C C . VAL A 1 169 ? 16.244 -10.142 -0.900 1.00 58.03 169 VAL A C 1
ATOM 1100 O O . VAL A 1 169 ? 15.260 -10.848 -1.082 1.00 58.03 169 VAL A O 1
ATOM 1103 N N . GLU A 1 170 ? 16.778 -9.345 -1.807 1.00 62.25 170 GLU A N 1
ATOM 1104 C CA . GLU A 1 170 ? 16.406 -9.325 -3.211 1.00 62.25 170 GLU A CA 1
ATOM 1105 C C . GLU A 1 170 ? 16.816 -10.626 -3.906 1.00 62.25 170 GLU A C 1
ATOM 1107 O O . GLU A 1 170 ? 18.006 -10.971 -4.033 1.00 62.25 170 GLU A O 1
ATOM 1112 N N . THR A 1 171 ? 15.813 -11.368 -4.351 1.00 62.03 171 THR A N 1
ATOM 1113 C CA . THR A 1 171 ? 15.948 -12.548 -5.195 1.00 62.03 171 THR A CA 1
ATOM 1114 C C . THR A 1 171 ? 15.647 -12.134 -6.630 1.00 62.03 171 THR A C 1
ATOM 1116 O O . THR A 1 171 ? 14.774 -11.335 -6.888 1.00 62.03 171 THR A O 1
ATOM 1119 N N . CYS A 1 172 ? 16.374 -12.671 -7.611 1.00 68.75 172 CYS A N 1
ATOM 1120 C CA . CYS A 1 172 ? 16.165 -12.288 -9.013 1.00 68.75 172 CYS A CA 1
ATOM 1121 C C . CYS A 1 172 ? 14.923 -12.973 -9.631 1.00 68.75 172 CYS A C 1
ATOM 1123 O O . CYS A 1 172 ? 15.061 -13.737 -10.597 1.00 68.75 172 CYS A O 1
ATOM 1125 N N . ASP A 1 173 ? 13.747 -12.832 -9.028 1.00 62.59 173 ASP A N 1
ATOM 1126 C CA . ASP A 1 173 ? 12.507 -13.517 -9.404 1.00 62.59 173 ASP A CA 1
ATOM 1127 C C . ASP A 1 173 ? 11.358 -12.589 -9.850 1.00 62.59 173 ASP A C 1
ATOM 1129 O O . ASP A 1 173 ? 10.300 -13.076 -10.272 1.00 62.59 173 ASP A O 1
ATOM 1133 N N . GLY A 1 174 ? 11.603 -11.284 -9.925 1.00 61.03 174 GLY A N 1
ATOM 1134 C CA . GLY A 1 174 ? 10.694 -10.287 -10.470 1.00 61.03 174 GLY A CA 1
ATOM 1135 C C . GLY A 1 174 ? 9.739 -9.685 -9.444 1.00 61.03 174 GLY A C 1
ATOM 1136 O O . GLY A 1 174 ? 8.789 -9.006 -9.864 1.00 61.03 174 GLY A O 1
ATOM 1137 N N . THR A 1 175 ? 9.957 -9.941 -8.156 1.00 62.22 175 THR A N 1
ATOM 1138 C CA . THR A 1 175 ? 9.290 -9.266 -7.046 1.00 62.22 175 THR A CA 1
ATOM 1139 C C . THR A 1 175 ? 10.250 -8.315 -6.326 1.00 62.22 175 THR A C 1
ATOM 1141 O O . THR A 1 175 ? 11.415 -8.198 -6.674 1.00 62.22 175 THR A O 1
ATOM 1144 N N . ASP A 1 176 ? 9.662 -7.471 -5.494 1.00 62.12 176 ASP A N 1
ATOM 1145 C CA . ASP A 1 176 ? 10.321 -6.393 -4.767 1.00 62.12 176 ASP A CA 1
ATOM 1146 C C . ASP A 1 176 ? 10.298 -6.860 -3.308 1.00 62.12 176 ASP A C 1
ATOM 1148 O O . ASP A 1 176 ? 9.287 -6.676 -2.621 1.00 62.12 176 ASP A O 1
ATOM 1152 N N . GLU A 1 177 ? 11.284 -7.682 -2.930 1.00 68.06 177 GLU A N 1
ATOM 1153 C CA . GLU A 1 177 ? 11.270 -8.464 -1.681 1.00 68.06 177 GLU A CA 1
ATOM 1154 C C . GLU A 1 177 ? 11.621 -7.629 -0.458 1.00 68.06 177 GLU A C 1
ATOM 1156 O O . GLU A 1 177 ? 11.257 -8.007 0.657 1.00 68.06 177 GLU A O 1
ATOM 1161 N N . ASP A 1 178 ? 12.305 -6.508 -0.659 1.00 60.44 178 ASP A N 1
ATOM 1162 C CA . ASP A 1 178 ? 12.447 -5.456 0.339 1.00 60.44 178 ASP A CA 1
ATOM 1163 C C . ASP A 1 178 ? 11.481 -4.271 0.127 1.00 60.44 178 ASP A C 1
ATOM 1165 O O . ASP A 1 178 ? 11.512 -3.294 0.885 1.00 60.44 178 ASP A O 1
ATOM 1169 N N . CYS A 1 179 ? 10.561 -4.404 -0.837 1.00 66.50 179 CYS A N 1
ATOM 1170 C CA . CYS A 1 179 ? 9.503 -3.448 -1.144 1.00 66.50 179 CYS A CA 1
ATOM 1171 C C . CYS A 1 179 ? 10.051 -2.006 -1.451 1.00 66.50 179 CYS A C 1
ATOM 1173 O O . CYS A 1 179 ? 9.348 -1.013 -1.196 1.00 66.50 179 CYS A O 1
ATOM 1175 N N . ASP A 1 180 ? 11.281 -1.846 -1.985 1.00 59.72 180 ASP A N 1
ATOM 1176 C CA . ASP A 1 180 ? 11.948 -0.572 -2.336 1.00 59.72 180 ASP A CA 1
ATOM 1177 C C . ASP A 1 180 ? 11.565 0.027 -3.714 1.00 59.72 180 ASP A C 1
ATOM 1179 O O . ASP A 1 180 ? 11.826 1.209 -4.006 1.00 59.72 180 ASP A O 1
ATOM 1183 N N . GLY A 1 181 ? 10.849 -0.734 -4.538 1.00 59.38 181 GLY A N 1
ATOM 1184 C CA . GLY A 1 181 ? 10.338 -0.344 -5.851 1.00 59.38 181 GLY A CA 1
ATOM 1185 C C . GLY A 1 181 ? 11.315 -0.548 -7.011 1.00 59.38 181 GLY A C 1
ATOM 1186 O O . GLY A 1 181 ? 10.922 -0.348 -8.176 1.00 59.38 181 GLY A O 1
ATOM 1187 N N . ALA A 1 182 ? 12.558 -0.922 -6.730 1.00 61.00 182 ALA A N 1
ATOM 1188 C CA . ALA A 1 182 ? 13.372 -1.710 -7.632 1.00 61.00 182 ALA A CA 1
ATOM 1189 C C . ALA A 1 182 ? 12.956 -3.183 -7.509 1.00 61.00 182 ALA A C 1
ATOM 1191 O O . ALA A 1 182 ? 12.159 -3.579 -6.671 1.00 61.00 182 ALA A O 1
ATOM 1192 N N . ILE A 1 183 ? 13.303 -3.942 -8.536 1.00 63.66 183 ILE A N 1
ATOM 1193 C CA . ILE A 1 183 ? 12.985 -5.359 -8.610 1.00 63.66 183 ILE A CA 1
ATOM 1194 C C . ILE A 1 183 ? 14.279 -6.019 -9.077 1.00 63.66 183 ILE A C 1
ATOM 1196 O O . ILE A 1 183 ? 14.822 -5.635 -10.130 1.00 63.66 183 ILE A O 1
ATOM 1200 N N . ASP A 1 184 ? 14.736 -7.038 -8.355 1.00 64.75 184 ASP A N 1
ATOM 1201 C CA . ASP A 1 184 ? 15.908 -7.843 -8.699 1.00 64.75 184 ASP A CA 1
ATOM 1202 C C . ASP A 1 184 ? 17.259 -7.074 -8.627 1.00 64.75 184 ASP A C 1
ATOM 1204 O O . ASP A 1 184 ? 18.124 -7.253 -9.492 1.00 64.75 184 ASP A O 1
ATOM 1208 N N . GLU A 1 185 ? 17.503 -6.195 -7.649 1.00 63.91 185 GLU A N 1
ATOM 1209 C CA . GLU A 1 185 ? 18.778 -5.450 -7.490 1.00 63.91 185 GLU A CA 1
ATOM 1210 C C . GLU A 1 185 ? 19.793 -6.095 -6.532 1.00 63.91 185 GLU A C 1
ATOM 1212 O O . GLU A 1 185 ? 20.915 -5.596 -6.358 1.00 63.91 185 GLU A O 1
ATOM 1217 N N . GLY A 1 186 ? 19.446 -7.253 -5.974 1.00 63.59 186 GLY A N 1
ATOM 1218 C CA . GLY A 1 186 ? 20.293 -8.051 -5.096 1.00 63.59 186 GLY A CA 1
ATOM 1219 C C . GLY A 1 186 ? 21.629 -8.483 -5.706 1.00 63.59 186 GLY A C 1
ATOM 1220 O O . GLY A 1 186 ? 21.823 -8.618 -6.922 1.00 63.59 186 GLY A O 1
ATOM 1221 N N . ALA A 1 187 ? 22.602 -8.761 -4.833 1.00 56.38 187 ALA A N 1
ATOM 1222 C CA . ALA A 1 187 ? 23.930 -9.225 -5.227 1.00 56.38 187 ALA A CA 1
ATOM 1223 C C . ALA A 1 187 ? 23.867 -10.599 -5.931 1.00 56.38 187 ALA A C 1
ATOM 1225 O O . ALA A 1 187 ? 23.920 -11.647 -5.291 1.00 56.38 187 ALA A O 1
ATOM 1226 N N . GLY A 1 188 ? 23.814 -10.593 -7.266 1.00 59.66 188 GLY A N 1
ATOM 1227 C CA . GLY A 1 188 ? 23.726 -11.804 -8.091 1.00 59.66 188 GLY A CA 1
ATOM 1228 C C . GLY A 1 188 ? 22.802 -11.677 -9.301 1.00 59.66 188 GLY A C 1
ATOM 1229 O O . GLY A 1 188 ? 22.872 -12.530 -10.188 1.00 59.66 188 GLY A O 1
ATOM 1230 N N . CYS A 1 189 ? 21.994 -10.616 -9.375 1.00 69.19 189 CYS A N 1
ATOM 1231 C CA . CYS A 1 189 ? 21.084 -10.411 -10.492 1.00 69.19 189 CYS A CA 1
ATOM 1232 C C . CYS A 1 189 ? 21.811 -9.882 -11.739 1.00 69.19 189 CYS A C 1
ATOM 1234 O O . CYS A 1 189 ? 22.647 -8.973 -11.655 1.00 69.19 189 CYS A O 1
ATOM 1236 N N . PRO A 1 190 ? 21.544 -10.462 -12.927 1.00 74.50 190 PRO A N 1
ATOM 1237 C CA . PRO A 1 190 ? 22.200 -10.045 -14.164 1.00 74.50 190 PRO A CA 1
ATOM 1238 C C . PRO A 1 190 ? 21.740 -8.654 -14.622 1.00 74.50 190 PRO A C 1
ATOM 1240 O O . PRO A 1 190 ? 22.487 -7.961 -15.325 1.00 74.50 190 PRO A O 1
ATOM 1243 N N . CYS A 1 191 ? 20.536 -8.241 -14.218 1.00 84.06 191 CYS A N 1
ATOM 1244 C CA . CYS A 1 191 ? 19.913 -6.974 -14.567 1.00 84.06 191 CYS A CA 1
ATOM 1245 C C . CYS A 1 191 ? 19.127 -6.412 -13.385 1.00 84.06 191 CYS A C 1
ATOM 1247 O O . CYS A 1 191 ? 18.520 -7.189 -12.663 1.00 84.06 191 CYS A O 1
ATOM 1249 N N . THR A 1 192 ? 19.074 -5.087 -13.277 1.00 84.81 192 THR A N 1
ATOM 1250 C CA . THR A 1 192 ? 18.177 -4.357 -12.368 1.00 84.81 192 THR A CA 1
ATOM 1251 C C . THR A 1 192 ? 16.908 -3.962 -13.118 1.00 84.81 192 THR A C 1
ATOM 1253 O O . THR A 1 192 ? 17.011 -3.380 -14.207 1.00 84.81 192 THR A O 1
ATOM 1256 N N . ARG A 1 193 ? 15.717 -4.251 -12.585 1.00 86.75 193 ARG A N 1
ATOM 1257 C CA . ARG A 1 193 ? 14.443 -3.875 -13.215 1.00 86.75 193 ARG A CA 1
ATOM 1258 C C . ARG A 1 193 ? 13.911 -2.567 -12.636 1.00 86.75 193 ARG A C 1
ATOM 1260 O O . ARG A 1 193 ? 13.899 -2.365 -11.434 1.00 86.75 193 ARG A O 1
ATOM 1267 N N . VAL A 1 194 ? 13.422 -1.681 -13.506 1.00 89.69 194 VAL A N 1
ATOM 1268 C CA . VAL A 1 194 ? 12.849 -0.381 -13.114 1.00 89.69 194 VAL A CA 1
ATOM 1269 C C . VAL A 1 194 ? 11.536 -0.131 -13.854 1.00 89.69 194 VAL A C 1
ATOM 1271 O O . VAL A 1 194 ? 11.463 -0.276 -15.077 1.00 89.69 194 VAL A O 1
ATOM 1274 N N . GLY A 1 195 ? 10.484 0.275 -13.140 1.00 88.88 195 GLY A N 1
ATOM 1275 C CA . GLY A 1 195 ? 9.191 0.661 -13.721 1.00 88.88 195 GLY A CA 1
ATOM 1276 C C . GLY A 1 195 ? 9.022 2.179 -13.857 1.00 88.88 195 GLY A C 1
ATOM 1277 O O . GLY A 1 195 ? 9.161 2.915 -12.884 1.00 88.88 195 GLY A O 1
ATOM 1278 N N . ARG A 1 196 ? 8.653 2.689 -15.044 1.00 86.94 196 ARG A N 1
ATOM 1279 C CA . ARG A 1 196 ? 8.340 4.121 -15.237 1.00 86.94 196 ARG A CA 1
ATOM 1280 C C . ARG A 1 196 ? 7.302 4.363 -16.326 1.00 86.94 196 ARG A C 1
ATOM 1282 O O . ARG A 1 196 ? 7.463 3.950 -17.469 1.00 86.94 196 ARG A O 1
ATOM 1289 N N . GLY A 1 197 ? 6.244 5.103 -15.987 1.00 84.38 197 GLY A N 1
ATOM 1290 C CA . GLY A 1 197 ? 5.239 5.547 -16.963 1.00 84.38 197 GLY A CA 1
ATOM 1291 C C . GLY A 1 197 ? 4.459 4.409 -17.635 1.00 84.38 197 GLY A C 1
ATOM 1292 O O . GLY A 1 197 ? 4.033 4.565 -18.774 1.00 84.38 197 GLY A O 1
ATOM 1293 N N . GLY A 1 198 ? 4.293 3.269 -16.953 1.00 86.44 198 GLY A N 1
ATOM 1294 C CA . GLY A 1 198 ? 3.649 2.069 -17.506 1.00 86.44 198 GLY A CA 1
ATOM 1295 C C . GLY A 1 198 ? 4.557 1.211 -18.395 1.00 86.44 198 GLY A C 1
ATOM 1296 O O . GLY A 1 198 ? 4.073 0.258 -19.001 1.00 86.44 198 GLY A O 1
ATOM 1297 N N . ARG A 1 199 ? 5.849 1.545 -18.471 1.00 89.69 199 ARG A N 1
ATOM 1298 C CA . ARG A 1 199 ? 6.901 0.778 -19.147 1.00 89.69 199 ARG A CA 1
ATOM 1299 C C . ARG A 1 199 ? 7.823 0.170 -18.090 1.00 89.69 199 ARG A C 1
ATOM 1301 O O . ARG A 1 199 ? 7.958 0.725 -16.997 1.00 89.69 199 ARG A O 1
ATOM 1308 N N . SER A 1 200 ? 8.441 -0.955 -18.410 1.00 92.88 200 SER A N 1
ATOM 1309 C CA . SER A 1 200 ? 9.436 -1.634 -17.584 1.00 92.88 200 SER A CA 1
ATOM 1310 C C . SER A 1 200 ? 10.769 -1.658 -18.319 1.00 92.88 200 SER A C 1
ATOM 1312 O O . SER A 1 200 ? 10.797 -1.881 -19.527 1.00 92.88 200 SER A O 1
ATOM 1314 N N . TYR A 1 201 ? 11.862 -1.438 -17.600 1.00 94.31 201 TYR A N 1
ATOM 1315 C CA . TYR A 1 201 ? 13.219 -1.391 -18.130 1.00 94.31 201 TYR A CA 1
ATOM 1316 C C . TYR A 1 201 ? 14.093 -2.394 -17.384 1.00 94.31 201 TYR A C 1
ATOM 1318 O O . TYR A 1 201 ? 13.937 -2.550 -16.178 1.00 94.31 201 TYR A O 1
ATOM 1326 N N . LEU A 1 202 ? 15.019 -3.045 -18.086 1.00 92.69 202 LEU A N 1
ATOM 1327 C CA . LEU A 1 202 ? 16.051 -3.891 -17.479 1.00 92.69 202 LEU A CA 1
ATOM 1328 C C . LEU A 1 202 ? 17.417 -3.284 -17.754 1.00 92.69 202 LEU A C 1
ATOM 1330 O O . LEU A 1 202 ? 17.812 -3.185 -18.913 1.00 92.69 202 LEU A O 1
ATOM 1334 N N . PHE A 1 203 ? 18.151 -2.920 -16.711 1.00 91.94 203 PHE A N 1
ATOM 1335 C CA . PHE A 1 203 ? 19.514 -2.412 -16.801 1.00 91.94 203 PHE A CA 1
ATOM 1336 C C . PHE A 1 203 ? 20.495 -3.550 -16.543 1.00 91.94 203 PHE A C 1
ATOM 1338 O O . PHE A 1 203 ? 20.748 -3.936 -15.404 1.00 91.94 203 PHE A O 1
ATOM 1345 N N . CYS A 1 204 ? 21.035 -4.111 -17.619 1.00 89.75 204 CYS A N 1
ATOM 1346 C CA . CYS A 1 204 ? 21.771 -5.366 -17.588 1.00 89.75 204 CYS A CA 1
ATOM 1347 C C . CYS A 1 204 ? 23.289 -5.191 -17.610 1.00 89.75 204 CYS A C 1
ATOM 1349 O O . CYS A 1 204 ? 23.845 -4.305 -18.266 1.00 89.75 204 CYS A O 1
ATOM 1351 N N . GLY A 1 205 ? 23.968 -6.117 -16.934 1.00 79.62 205 GLY A N 1
ATOM 1352 C CA . GLY A 1 205 ? 25.420 -6.259 -16.924 1.00 79.62 205 GLY A CA 1
ATOM 1353 C C . GLY A 1 205 ? 26.095 -5.812 -15.628 1.00 79.62 205 GLY A C 1
ATOM 1354 O O . GLY A 1 205 ? 27.321 -5.905 -15.549 1.00 79.62 205 GLY A O 1
ATOM 1355 N N . ALA A 1 206 ? 25.357 -5.377 -14.600 1.00 66.69 206 ALA A N 1
ATOM 1356 C CA . ALA A 1 206 ? 25.910 -4.980 -13.297 1.00 66.69 206 ALA A CA 1
ATOM 1357 C C . ALA A 1 206 ? 26.877 -6.039 -12.710 1.00 66.69 206 ALA A C 1
ATOM 1359 O O . ALA A 1 206 ? 27.971 -5.681 -12.270 1.00 66.69 206 ALA A O 1
ATOM 1360 N N . GLY A 1 207 ? 26.560 -7.334 -12.858 1.00 61.22 207 GLY A N 1
ATOM 1361 C CA . GLY A 1 207 ? 27.387 -8.481 -12.439 1.00 61.22 207 GLY A CA 1
ATOM 1362 C C . GLY A 1 207 ? 28.590 -8.850 -13.330 1.00 61.22 207 GLY A C 1
ATOM 1363 O O . GLY A 1 207 ? 29.312 -9.792 -13.014 1.00 61.22 207 GLY A O 1
ATOM 1364 N N . GLY A 1 208 ? 28.846 -8.119 -14.424 1.00 65.88 208 GLY A N 1
ATOM 1365 C CA . GLY A 1 208 ? 29.993 -8.344 -15.324 1.00 65.88 208 GLY A CA 1
ATOM 1366 C C . GLY A 1 208 ? 29.657 -8.965 -16.685 1.00 65.88 208 GLY A C 1
ATOM 1367 O O . GLY A 1 208 ? 30.528 -9.001 -17.557 1.00 65.88 208 GLY A O 1
ATOM 1368 N N . ASP A 1 209 ? 28.407 -9.366 -16.908 1.00 70.19 209 ASP A N 1
ATOM 1369 C CA . ASP A 1 209 ? 27.938 -9.929 -18.177 1.00 70.19 209 ASP A CA 1
ATOM 1370 C C . ASP A 1 209 ? 27.698 -8.824 -19.213 1.00 70.19 209 ASP A C 1
ATOM 1372 O O . ASP A 1 209 ? 26.631 -8.221 -19.311 1.00 70.19 209 ASP A O 1
ATOM 1376 N N . ARG A 1 210 ? 28.750 -8.511 -19.971 1.00 88.75 210 ARG A N 1
ATOM 1377 C CA . ARG A 1 210 ? 28.712 -7.574 -21.097 1.00 88.75 210 ARG A CA 1
ATOM 1378 C C . ARG A 1 210 ? 28.510 -8.340 -22.401 1.00 88.75 210 ARG A C 1
ATOM 1380 O O . ARG A 1 210 ? 29.213 -9.318 -22.648 1.00 88.75 210 ARG A O 1
ATOM 1387 N N . LEU A 1 211 ? 27.607 -7.873 -23.258 1.00 93.69 211 LEU A N 1
ATOM 1388 C CA . LEU A 1 211 ? 27.220 -8.566 -24.491 1.00 93.69 211 LEU A CA 1
ATOM 1389 C C . LEU A 1 211 ? 27.474 -7.719 -25.739 1.00 93.69 211 LEU A C 1
ATOM 1391 O O . LEU A 1 211 ? 27.494 -6.487 -25.675 1.00 93.69 211 LEU A O 1
ATOM 1395 N N . SER A 1 212 ? 27.670 -8.394 -26.877 1.00 96.56 212 SER A N 1
ATOM 1396 C CA . SER A 1 212 ? 27.629 -7.746 -28.194 1.00 96.56 212 SER A CA 1
ATOM 1397 C C . SER A 1 212 ? 26.243 -7.154 -28.446 1.00 96.56 212 SER A C 1
ATOM 1399 O O . SER A 1 212 ? 25.269 -7.614 -27.847 1.00 96.56 212 SER A O 1
ATOM 1401 N N . PHE A 1 213 ? 26.115 -6.174 -29.345 1.00 97.06 213 PHE A N 1
ATOM 1402 C CA . PHE A 1 213 ? 24.815 -5.542 -29.616 1.00 97.06 213 PHE A CA 1
ATOM 1403 C C . PHE A 1 213 ? 23.738 -6.574 -29.993 1.00 97.06 213 PHE A C 1
ATOM 1405 O O . PHE A 1 213 ? 22.606 -6.533 -29.512 1.00 97.06 213 PHE A O 1
ATOM 1412 N N . LEU A 1 214 ? 24.106 -7.550 -30.830 1.00 95.81 214 LEU A N 1
ATOM 1413 C CA . LEU A 1 214 ? 23.194 -8.603 -31.270 1.00 95.81 214 LEU A CA 1
ATOM 1414 C C . LEU A 1 214 ? 22.833 -9.575 -30.139 1.00 95.81 214 LEU A C 1
ATOM 1416 O O . LEU A 1 214 ? 21.690 -10.024 -30.065 1.00 95.81 214 LEU A O 1
ATOM 1420 N N . ASP A 1 215 ? 23.786 -9.918 -29.274 1.00 96.00 215 ASP A N 1
ATOM 1421 C CA . ASP A 1 215 ? 23.520 -10.818 -28.149 1.00 96.00 215 ASP A CA 1
ATOM 1422 C C . ASP A 1 215 ? 22.704 -10.127 -27.051 1.00 96.00 215 ASP A C 1
ATOM 1424 O O . ASP A 1 215 ? 21.809 -10.757 -26.495 1.00 96.00 215 ASP A O 1
ATOM 1428 N N . ALA A 1 216 ? 22.915 -8.829 -26.819 1.00 96.12 216 ALA A N 1
ATOM 1429 C CA . ALA A 1 216 ? 22.059 -8.003 -25.968 1.00 96.12 216 ALA A CA 1
ATOM 1430 C C . ALA A 1 216 ? 20.618 -7.959 -26.501 1.00 96.12 216 ALA A C 1
ATOM 1432 O O . ALA A 1 216 ? 19.671 -8.213 -25.761 1.00 96.12 216 ALA A O 1
ATOM 1433 N N . ALA A 1 217 ? 20.437 -7.750 -27.810 1.00 95.69 217 ALA A N 1
ATOM 1434 C CA . ALA A 1 217 ? 19.108 -7.765 -28.419 1.00 95.69 217 ALA A CA 1
ATOM 1435 C C . ALA A 1 217 ? 18.406 -9.126 -28.279 1.00 95.69 217 ALA A C 1
ATOM 1437 O O . ALA A 1 217 ? 17.202 -9.183 -28.023 1.00 95.69 217 ALA A O 1
ATOM 1438 N N . ARG A 1 218 ? 19.154 -10.230 -28.407 1.00 94.69 218 ARG A N 1
ATOM 1439 C CA . ARG A 1 218 ? 18.635 -11.585 -28.156 1.00 94.69 218 ARG A CA 1
ATOM 1440 C C . ARG A 1 218 ? 18.281 -11.807 -26.693 1.00 94.69 218 ARG A C 1
ATOM 1442 O O . ARG A 1 218 ? 17.273 -12.455 -26.439 1.00 94.69 218 ARG A O 1
ATOM 1449 N N . PHE A 1 219 ? 19.090 -11.293 -25.768 1.00 93.75 219 PHE A N 1
ATOM 1450 C CA . PHE A 1 219 ? 18.815 -11.365 -24.338 1.00 93.75 219 PHE A CA 1
ATOM 1451 C C . PHE A 1 219 ? 17.499 -10.658 -24.017 1.00 93.75 219 PHE A C 1
ATOM 1453 O O . PHE A 1 219 ? 16.594 -11.290 -23.486 1.00 93.75 219 PHE A O 1
ATOM 1460 N N . CYS A 1 220 ? 17.344 -9.395 -24.433 1.00 94.88 220 CYS A N 1
ATOM 1461 C CA . CYS A 1 220 ? 16.108 -8.653 -24.193 1.00 94.88 220 CYS A CA 1
ATOM 1462 C C . CYS A 1 220 ? 14.895 -9.414 -24.744 1.00 94.88 220 CYS A C 1
ATOM 1464 O O . CYS A 1 220 ? 13.922 -9.614 -24.025 1.00 94.88 220 CYS A O 1
ATOM 1466 N N . ALA A 1 221 ? 14.985 -9.926 -25.977 1.00 94.19 221 ALA A N 1
ATOM 1467 C CA . ALA A 1 221 ? 13.912 -10.714 -26.581 1.00 94.19 221 ALA A CA 1
ATOM 1468 C C . ALA A 1 221 ? 13.593 -12.010 -25.812 1.00 94.19 221 ALA A C 1
ATOM 1470 O O . ALA A 1 221 ? 12.426 -12.395 -25.734 1.00 94.19 221 ALA A O 1
ATOM 1471 N N . ALA A 1 222 ? 14.602 -12.687 -25.255 1.00 90.12 222 ALA A N 1
ATOM 1472 C CA . ALA A 1 222 ? 14.421 -13.898 -24.455 1.00 90.12 222 ALA A CA 1
ATOM 1473 C C . ALA A 1 222 ? 13.699 -13.619 -23.127 1.00 90.12 222 ALA A C 1
ATOM 1475 O O . ALA A 1 222 ? 12.875 -14.432 -22.715 1.00 90.12 222 ALA A O 1
ATOM 1476 N N . GLU A 1 223 ? 13.936 -12.449 -22.530 1.00 89.81 223 GLU A N 1
ATOM 1477 C CA . GLU A 1 223 ? 13.252 -11.969 -21.321 1.00 89.81 223 GLU A CA 1
ATOM 1478 C C . GLU A 1 223 ? 11.852 -11.384 -21.603 1.00 89.81 223 GLU A C 1
ATOM 1480 O O . GLU A 1 223 ? 11.141 -10.980 -20.685 1.00 89.81 223 GLU A O 1
ATOM 1485 N N . GLY A 1 224 ? 11.423 -11.318 -22.871 1.00 92.75 224 GLY A N 1
ATOM 1486 C CA . GLY A 1 224 ? 10.143 -10.714 -23.268 1.00 92.75 224 GLY A CA 1
ATOM 1487 C C . GLY A 1 224 ? 10.176 -9.188 -23.426 1.00 92.75 224 GLY A C 1
ATOM 1488 O O . GLY A 1 224 ? 9.126 -8.552 -23.490 1.00 92.75 224 GLY A O 1
ATOM 1489 N N . TYR A 1 225 ? 11.372 -8.609 -23.517 1.00 95.75 225 TYR A N 1
ATOM 1490 C CA . TYR A 1 225 ? 11.649 -7.189 -23.719 1.00 95.75 225 TYR A CA 1
ATOM 1491 C C . TYR A 1 225 ? 12.178 -6.944 -25.145 1.00 95.75 225 TYR A C 1
ATOM 1493 O O . TYR A 1 225 ? 12.460 -7.862 -25.914 1.00 95.75 225 TYR A O 1
ATOM 1501 N N . SER A 1 226 ? 12.350 -5.683 -25.520 1.00 96.94 226 SER A N 1
ATOM 1502 C CA . SER A 1 226 ? 13.155 -5.259 -26.673 1.00 96.94 226 SER A CA 1
ATOM 1503 C C . SER A 1 226 ? 14.353 -4.443 -26.200 1.00 96.94 226 SER A C 1
ATOM 1505 O O . SER A 1 226 ? 14.372 -3.993 -25.061 1.00 96.94 226 SER A O 1
ATOM 1507 N N . MET A 1 227 ? 15.363 -4.235 -27.049 1.00 97.06 227 MET A N 1
ATOM 1508 C CA . MET A 1 227 ? 16.375 -3.212 -26.749 1.00 97.06 227 MET A CA 1
ATOM 1509 C C . MET A 1 227 ? 15.689 -1.855 -26.591 1.00 97.06 227 MET A C 1
ATOM 1511 O O . MET A 1 227 ? 14.795 -1.542 -27.380 1.00 97.06 227 MET A O 1
ATOM 1515 N N . VAL A 1 228 ? 16.127 -1.061 -25.614 1.00 97.75 228 VAL A N 1
ATOM 1516 C CA . VAL A 1 228 ? 15.450 0.193 -25.265 1.00 97.75 228 VAL A CA 1
ATOM 1517 C C . VAL A 1 228 ? 15.334 1.142 -26.453 1.00 97.75 228 VAL A C 1
ATOM 1519 O O . VAL A 1 228 ? 16.304 1.371 -27.189 1.00 97.75 228 VAL A O 1
ATOM 1522 N N . LYS A 1 229 ? 14.138 1.705 -26.622 1.00 96.44 229 LYS A N 1
ATOM 1523 C CA . LYS A 1 229 ? 13.823 2.716 -27.622 1.00 96.44 229 LYS A CA 1
ATOM 1524 C C . LY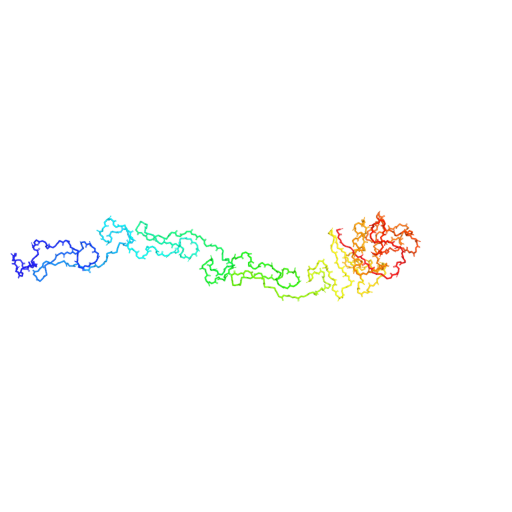S A 1 229 ? 13.650 4.060 -26.929 1.00 96.44 229 LYS A C 1
ATOM 1526 O O . LYS A 1 229 ? 12.738 4.232 -26.141 1.00 96.44 229 LYS A O 1
ATOM 1531 N N . ILE A 1 230 ? 14.498 5.030 -27.258 1.00 96.81 230 ILE A N 1
ATOM 1532 C CA . ILE A 1 230 ? 14.457 6.353 -26.623 1.00 96.81 230 ILE A CA 1
ATOM 1533 C C . ILE A 1 230 ? 13.756 7.346 -27.551 1.00 96.81 230 ILE A C 1
ATOM 1535 O O . ILE A 1 230 ? 14.305 7.774 -28.566 1.00 96.81 230 ILE A O 1
ATOM 1539 N N . GLU A 1 231 ? 12.540 7.744 -27.201 1.00 94.38 231 GLU A N 1
ATOM 1540 C CA . GLU A 1 231 ? 11.675 8.586 -28.032 1.00 94.38 231 GLU A CA 1
ATOM 1541 C C . GLU A 1 231 ? 11.649 10.049 -27.574 1.00 94.38 231 GLU A C 1
ATOM 1543 O O . GLU A 1 231 ? 11.231 10.933 -28.329 1.00 94.38 231 GLU A O 1
ATOM 1548 N N . THR A 1 232 ? 12.108 10.341 -26.351 1.00 95.56 232 THR A N 1
ATOM 1549 C CA . THR A 1 232 ? 12.081 11.702 -25.795 1.00 95.56 232 THR A CA 1
ATOM 1550 C C . THR A 1 232 ? 13.323 12.060 -24.978 1.00 95.56 232 THR A C 1
ATOM 1552 O O . THR A 1 232 ? 13.977 11.210 -24.381 1.00 95.56 232 THR A O 1
ATOM 1555 N N . ALA A 1 233 ? 13.598 13.363 -24.851 1.00 95.88 233 ALA A N 1
ATOM 1556 C CA . ALA A 1 233 ? 14.670 13.859 -23.981 1.00 95.88 233 ALA A CA 1
ATOM 1557 C C . ALA A 1 233 ? 14.457 13.524 -22.493 1.00 95.88 233 ALA A C 1
ATOM 1559 O O . ALA A 1 233 ? 15.422 13.325 -21.759 1.00 95.88 233 ALA A O 1
ATOM 1560 N N . ALA A 1 234 ? 13.200 13.449 -22.044 1.00 95.44 234 ALA A N 1
ATOM 1561 C CA . ALA A 1 234 ? 12.860 13.125 -20.658 1.00 95.44 234 ALA A CA 1
ATOM 1562 C C . ALA A 1 234 ? 13.064 11.637 -20.327 1.00 95.44 234 ALA A C 1
ATOM 1564 O O . ALA A 1 234 ? 13.367 11.286 -19.185 1.00 95.44 234 ALA A O 1
ATOM 1565 N N . GLU A 1 235 ? 12.881 10.768 -21.315 1.00 95.94 235 GLU A N 1
ATOM 1566 C CA . GLU A 1 235 ? 13.204 9.347 -21.230 1.00 95.94 235 GLU A CA 1
ATOM 1567 C C . GLU A 1 235 ? 14.717 9.134 -21.273 1.00 95.94 235 GLU A C 1
ATOM 1569 O O . GLU A 1 235 ? 15.253 8.480 -20.384 1.00 95.94 235 GLU A O 1
ATOM 1574 N N . ASN A 1 236 ? 15.416 9.793 -22.206 1.00 96.88 236 ASN A N 1
ATOM 1575 C CA . ASN A 1 236 ? 16.875 9.745 -22.300 1.00 96.88 236 ASN A CA 1
ATOM 1576 C C . ASN A 1 236 ? 17.558 10.116 -20.980 1.00 96.88 236 ASN A C 1
ATOM 1578 O O . ASN A 1 236 ? 18.423 9.393 -20.498 1.00 96.88 236 ASN A O 1
ATOM 1582 N N . ALA A 1 237 ? 17.150 11.242 -20.387 1.00 95.62 237 ALA A N 1
ATOM 1583 C CA . ALA A 1 237 ? 17.729 11.726 -19.140 1.00 95.62 237 ALA A CA 1
ATOM 1584 C C . ALA A 1 237 ? 17.469 10.780 -17.956 1.00 95.62 237 ALA A C 1
ATOM 1586 O O . ALA A 1 237 ? 18.312 10.676 -17.073 1.00 95.62 237 ALA A O 1
ATOM 1587 N N . PHE A 1 238 ? 16.322 10.095 -17.939 1.00 94.81 238 PHE A N 1
ATOM 1588 C CA . PHE A 1 238 ? 16.008 9.090 -16.922 1.00 94.81 238 PHE A CA 1
ATOM 1589 C C . PHE A 1 238 ? 16.852 7.833 -17.095 1.00 94.81 238 PHE A C 1
ATOM 1591 O O . PHE A 1 238 ? 17.526 7.442 -16.154 1.00 94.81 238 PHE A O 1
ATOM 1598 N N . ILE A 1 239 ? 16.886 7.263 -18.301 1.00 95.69 239 ILE A N 1
ATOM 1599 C CA . ILE A 1 239 ? 17.700 6.080 -18.599 1.00 95.69 239 ILE A CA 1
ATOM 1600 C C . ILE A 1 239 ? 19.169 6.353 -18.257 1.00 95.69 239 ILE A C 1
ATOM 1602 O O . ILE A 1 239 ? 19.821 5.529 -17.626 1.00 95.69 239 ILE A O 1
ATOM 1606 N N . ALA A 1 240 ? 19.679 7.535 -18.611 1.00 94.94 240 ALA A N 1
ATOM 1607 C CA . ALA A 1 240 ? 21.035 7.944 -18.269 1.00 94.94 240 ALA A CA 1
ATOM 1608 C C . ALA A 1 240 ? 21.269 8.050 -16.753 1.00 94.94 240 ALA A C 1
ATOM 1610 O O . ALA A 1 240 ? 22.345 7.694 -16.281 1.00 94.94 240 ALA A O 1
ATOM 1611 N N . ALA A 1 241 ? 20.285 8.521 -15.982 1.00 93.00 241 ALA A N 1
ATOM 1612 C CA . ALA A 1 241 ? 20.396 8.599 -14.528 1.00 93.00 241 ALA A CA 1
ATOM 1613 C C . ALA A 1 241 ? 20.461 7.204 -13.880 1.00 93.00 241 ALA A C 1
ATOM 1615 O O . ALA A 1 241 ? 21.334 6.976 -13.044 1.00 93.00 241 ALA A O 1
ATOM 1616 N N . GLU A 1 242 ? 19.615 6.267 -14.318 1.00 92.12 242 GLU A N 1
ATOM 1617 C CA . GLU A 1 242 ? 19.638 4.873 -13.846 1.00 92.12 242 GLU A CA 1
ATOM 1618 C C . GLU A 1 242 ? 20.956 4.173 -14.220 1.00 92.12 242 GLU A C 1
ATOM 1620 O O . GLU A 1 242 ? 21.619 3.561 -13.382 1.00 92.12 242 GLU A O 1
ATOM 1625 N N . MET A 1 243 ? 21.421 4.345 -15.464 1.00 92.12 243 MET A N 1
ATOM 1626 C CA . MET A 1 243 ? 22.731 3.844 -15.898 1.00 92.12 243 MET A CA 1
ATOM 1627 C C . MET A 1 243 ? 23.870 4.401 -15.034 1.00 92.12 243 MET A C 1
ATOM 1629 O O . MET A 1 243 ? 24.755 3.646 -14.631 1.00 92.12 243 MET A O 1
ATOM 1633 N N . ALA A 1 244 ? 23.849 5.705 -14.724 1.00 89.75 244 ALA A N 1
ATOM 1634 C CA . ALA A 1 244 ? 24.866 6.353 -13.894 1.00 89.75 244 ALA A CA 1
ATOM 1635 C C . ALA A 1 244 ? 24.908 5.800 -12.462 1.00 89.75 244 ALA A C 1
ATOM 1637 O O . ALA A 1 244 ? 25.987 5.771 -11.866 1.00 89.75 244 ALA A O 1
ATOM 1638 N N . ALA A 1 245 ? 23.763 5.370 -11.919 1.00 85.56 245 ALA A N 1
ATOM 1639 C CA . ALA A 1 245 ? 23.687 4.743 -10.601 1.00 85.56 245 ALA A CA 1
ATOM 1640 C C . ALA A 1 245 ? 24.401 3.379 -10.574 1.00 85.56 245 ALA A C 1
ATOM 1642 O O . ALA A 1 245 ? 25.016 3.027 -9.569 1.00 85.56 245 ALA A O 1
ATOM 1643 N N . ILE A 1 246 ? 24.397 2.655 -11.698 1.00 81.44 246 ILE A N 1
ATOM 1644 C CA . ILE A 1 246 ? 25.040 1.340 -11.838 1.00 81.44 246 ILE A CA 1
ATOM 1645 C C . ILE A 1 246 ? 26.522 1.472 -12.216 1.00 81.44 246 ILE A C 1
ATOM 1647 O O . ILE A 1 246 ? 27.390 0.797 -11.655 1.00 81.44 246 ILE A O 1
ATOM 1651 N N . SER A 1 247 ? 26.846 2.296 -13.215 1.00 81.44 247 SER A N 1
ATOM 1652 C CA . SER A 1 247 ? 28.224 2.493 -13.667 1.00 81.44 247 SER A CA 1
ATOM 1653 C C . SER A 1 247 ? 28.406 3.799 -14.433 1.00 81.44 247 SER A C 1
ATOM 1655 O O . SER A 1 247 ? 27.661 4.110 -15.359 1.00 81.44 247 SER A O 1
ATOM 1657 N N . ALA A 1 248 ? 29.463 4.538 -14.094 1.00 67.25 248 ALA A N 1
ATOM 1658 C CA . ALA A 1 248 ? 29.871 5.717 -14.843 1.00 67.25 248 ALA A CA 1
ATOM 1659 C C . ALA A 1 248 ? 30.740 5.318 -16.051 1.00 67.25 248 ALA A C 1
ATOM 1661 O O . ALA A 1 248 ? 31.840 4.791 -15.869 1.00 67.25 248 ALA A O 1
ATOM 1662 N N . GLY A 1 249 ? 30.277 5.611 -17.271 1.00 70.56 249 GLY A N 1
ATOM 1663 C CA . GLY A 1 249 ? 31.065 5.480 -18.502 1.00 70.56 249 GLY A CA 1
ATOM 1664 C C . GLY A 1 249 ? 30.268 5.059 -19.741 1.00 70.56 249 GLY A C 1
ATOM 1665 O O . GLY A 1 249 ? 29.093 4.717 -19.672 1.00 70.56 249 GLY A O 1
ATOM 1666 N N . ASN A 1 250 ? 30.940 5.085 -20.892 1.00 70.38 250 ASN A N 1
ATOM 1667 C CA . ASN A 1 250 ? 30.383 4.865 -22.232 1.00 70.38 250 ASN A CA 1
ATOM 1668 C C . ASN A 1 250 ? 30.360 3.362 -22.562 1.00 70.38 250 ASN A C 1
ATOM 1670 O O . ASN A 1 250 ? 30.970 2.901 -23.524 1.00 70.38 250 ASN A O 1
ATOM 1674 N N . ASP A 1 251 ? 29.747 2.559 -21.699 1.00 86.12 251 ASP A N 1
ATOM 1675 C CA . ASP A 1 251 ? 29.721 1.102 -21.824 1.00 86.12 251 ASP A CA 1
ATOM 1676 C C . ASP A 1 251 ? 28.300 0.541 -21.844 1.00 86.12 251 ASP A C 1
ATOM 1678 O O . ASP A 1 251 ? 28.102 -0.588 -21.401 1.00 86.12 251 ASP A O 1
ATOM 1682 N N . TRP A 1 252 ? 27.345 1.294 -22.402 1.00 95.00 252 TRP A N 1
ATOM 1683 C CA . TRP A 1 252 ? 25.928 0.931 -22.468 1.00 95.00 252 TRP A CA 1
ATOM 1684 C C . TRP A 1 252 ? 25.390 0.903 -23.893 1.00 95.00 252 TRP A C 1
ATOM 1686 O O . TRP A 1 252 ? 25.384 1.926 -24.572 1.00 95.00 252 TRP A O 1
ATOM 1696 N N . TRP A 1 253 ? 24.857 -0.235 -24.328 1.00 97.75 253 TRP A N 1
ATOM 1697 C CA . TRP A 1 253 ? 24.045 -0.319 -25.533 1.00 97.75 253 TRP A CA 1
ATOM 1698 C C . TRP A 1 253 ? 22.651 0.261 -25.311 1.00 97.75 253 TRP A C 1
ATOM 1700 O O . TRP A 1 253 ? 21.958 -0.093 -24.354 1.00 97.75 253 TRP A O 1
ATOM 1710 N N . ILE A 1 254 ? 22.221 1.075 -26.273 1.00 97.62 254 ILE A N 1
ATOM 1711 C CA . ILE A 1 254 ? 20.814 1.415 -26.503 1.00 97.62 254 ILE A CA 1
ATOM 1712 C C . ILE A 1 254 ? 20.349 0.737 -27.791 1.00 97.62 254 ILE A C 1
ATOM 1714 O O . ILE A 1 254 ? 21.168 0.302 -28.594 1.00 97.62 254 ILE A O 1
ATOM 1718 N N . GLY A 1 255 ? 19.044 0.627 -28.025 1.00 97.69 255 GLY A N 1
ATOM 1719 C CA . GLY A 1 255 ? 18.508 -0.139 -29.151 1.00 97.69 255 GLY A CA 1
ATOM 1720 C C . GLY A 1 255 ? 18.672 0.481 -30.533 1.00 97.69 255 GLY A C 1
ATOM 1721 O O . GLY A 1 255 ? 17.894 0.128 -31.410 1.00 97.69 255 GLY A O 1
ATOM 1722 N N . LEU A 1 256 ? 19.616 1.395 -30.755 1.00 98.12 256 LEU A N 1
ATOM 1723 C CA . LEU A 1 256 ? 19.745 2.146 -32.002 1.00 98.12 256 LEU A CA 1
ATOM 1724 C C . LEU A 1 256 ? 20.935 1.648 -32.840 1.00 98.12 256 LEU A C 1
ATOM 1726 O O . LEU A 1 256 ? 22.054 1.555 -32.338 1.00 98.12 256 LEU A O 1
ATOM 1730 N N . SER A 1 257 ? 20.704 1.344 -34.120 1.00 97.50 257 SER A N 1
ATOM 1731 C CA . SER A 1 257 ? 21.757 0.944 -35.066 1.00 97.50 257 SER A CA 1
ATOM 1732 C C . SER A 1 257 ? 21.453 1.364 -36.504 1.00 97.50 257 SER A C 1
ATOM 1734 O O . SER A 1 257 ? 20.292 1.503 -36.897 1.00 97.50 257 SER A O 1
ATOM 1736 N N . ASP A 1 258 ? 22.492 1.547 -37.310 1.00 96.25 258 ASP A N 1
ATOM 1737 C CA . ASP A 1 258 ? 22.421 1.761 -38.762 1.00 96.25 258 ASP A CA 1
ATOM 1738 C C . ASP A 1 258 ? 23.125 0.621 -39.543 1.00 96.25 258 ASP A C 1
ATOM 1740 O O . ASP A 1 258 ? 23.279 0.644 -40.761 1.00 96.25 258 ASP A O 1
ATOM 1744 N N . TYR A 1 259 ? 23.408 -0.501 -38.872 1.00 92.44 259 TYR A N 1
ATOM 1745 C CA . TYR A 1 259 ? 24.052 -1.686 -39.465 1.00 92.44 259 TYR A CA 1
ATOM 1746 C C . TYR A 1 259 ? 23.350 -2.231 -40.727 1.00 92.44 259 TYR A C 1
ATOM 1748 O O . TYR A 1 259 ? 23.978 -2.789 -41.628 1.00 92.44 259 TYR A O 1
ATOM 1756 N N . MET A 1 260 ? 22.021 -2.099 -40.810 1.00 85.44 260 MET A N 1
ATOM 1757 C CA . MET A 1 260 ? 21.226 -2.588 -41.948 1.00 85.44 260 MET A CA 1
ATOM 1758 C C . MET A 1 260 ? 20.960 -1.525 -43.029 1.00 85.44 260 MET A C 1
ATOM 1760 O O . MET A 1 260 ? 20.432 -1.856 -44.093 1.00 85.44 260 MET A O 1
ATOM 1764 N N . SER A 1 261 ? 21.264 -0.251 -42.772 1.00 87.44 261 SER A N 1
ATOM 1765 C CA . SER A 1 261 ? 20.902 0.889 -43.625 1.00 87.44 261 SER A CA 1
ATOM 1766 C C . SER A 1 261 ? 21.659 2.130 -43.173 1.00 87.44 261 SER A C 1
ATOM 1768 O O . SER A 1 261 ? 21.715 2.352 -41.987 1.00 87.44 261 SER A O 1
ATOM 1770 N N . ALA A 1 262 ? 22.036 3.055 -44.061 1.00 88.31 262 ALA A N 1
ATOM 1771 C CA . ALA A 1 262 ? 22.625 4.361 -43.690 1.00 88.31 262 ALA A CA 1
ATOM 1772 C C . ALA A 1 262 ? 21.671 5.333 -42.933 1.00 88.31 262 ALA A C 1
ATOM 1774 O O . ALA A 1 262 ? 21.815 6.553 -42.999 1.00 88.31 262 ALA A O 1
ATOM 1775 N N . VAL A 1 263 ? 20.626 4.807 -42.294 1.00 94.81 263 VAL A N 1
ATOM 1776 C CA . VAL A 1 263 ?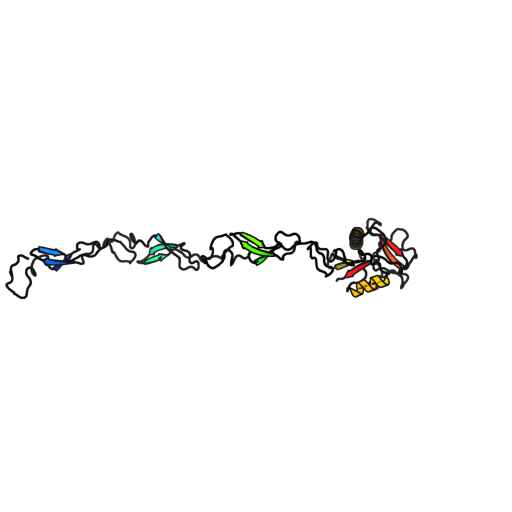 19.634 5.507 -41.479 1.00 94.81 263 VAL A CA 1
ATOM 1777 C C . VAL A 1 263 ? 19.550 4.745 -40.162 1.00 94.81 263 VAL A C 1
ATOM 1779 O O . VAL A 1 263 ? 19.422 3.525 -40.182 1.00 94.81 263 VAL A O 1
ATOM 1782 N N . TRP A 1 264 ? 19.566 5.468 -39.045 1.00 97.06 264 TRP A N 1
ATOM 1783 C CA . TRP A 1 264 ? 19.493 4.894 -37.705 1.00 97.06 264 TRP A CA 1
ATOM 1784 C C . TRP A 1 264 ? 18.080 4.403 -37.378 1.00 97.06 264 TRP A C 1
ATOM 1786 O O . TRP A 1 264 ? 17.123 5.188 -37.376 1.00 97.06 264 TRP A O 1
ATOM 1796 N N . TYR A 1 265 ? 17.963 3.110 -37.087 1.00 96.75 265 TYR A N 1
ATOM 1797 C CA . TYR A 1 265 ? 16.723 2.418 -36.753 1.00 96.75 265 TYR A CA 1
ATOM 1798 C C . TYR A 1 265 ? 16.769 1.838 -35.343 1.00 96.75 265 TYR A C 1
ATOM 1800 O O . TYR A 1 265 ? 17.810 1.386 -34.865 1.00 96.75 265 TYR A O 1
ATOM 1808 N N . TRP A 1 266 ? 15.608 1.801 -34.696 1.00 96.94 266 TRP A N 1
ATOM 1809 C CA . TRP A 1 266 ? 15.433 1.094 -33.436 1.00 96.94 266 TRP A CA 1
ATOM 1810 C C . TRP A 1 266 ? 15.297 -0.410 -33.680 1.00 96.94 266 TRP A C 1
ATOM 1812 O O . TRP A 1 266 ? 14.428 -0.855 -34.428 1.00 96.94 266 TRP A O 1
ATOM 1822 N N . ALA A 1 267 ? 16.125 -1.211 -33.018 1.00 95.06 267 ALA A N 1
ATOM 1823 C CA . ALA A 1 267 ? 16.107 -2.669 -33.086 1.00 95.06 267 ALA A CA 1
ATOM 1824 C C . ALA A 1 267 ? 14.791 -3.274 -32.565 1.00 95.06 267 ALA A C 1
ATOM 1826 O O . ALA A 1 267 ? 14.458 -4.396 -32.938 1.00 95.06 267 ALA A O 1
ATOM 1827 N N . ALA A 1 268 ? 14.046 -2.531 -31.739 1.00 94.00 268 ALA A N 1
ATOM 1828 C CA . ALA A 1 268 ? 12.751 -2.941 -31.202 1.00 94.00 268 ALA A CA 1
ATOM 1829 C C . ALA A 1 268 ? 11.676 -3.114 -32.291 1.00 94.00 268 ALA A C 1
ATOM 1831 O O . ALA A 1 268 ? 10.944 -4.100 -32.290 1.00 94.00 268 ALA A O 1
ATOM 1832 N N . ASP A 1 269 ? 11.573 -2.164 -33.226 1.00 93.56 269 ASP A N 1
ATOM 1833 C CA . ASP A 1 269 ? 10.437 -2.074 -34.157 1.00 93.56 269 ASP A CA 1
ATOM 1834 C C . ASP A 1 269 ? 10.815 -1.684 -35.596 1.00 93.56 269 ASP A C 1
ATOM 1836 O O . ASP A 1 269 ? 9.942 -1.562 -36.458 1.00 93.56 269 ASP A O 1
ATOM 1840 N N . LEU A 1 270 ? 12.109 -1.511 -35.876 1.00 93.19 270 LEU A N 1
ATOM 1841 C CA . LEU A 1 270 ? 12.649 -1.067 -37.162 1.00 93.19 270 LEU A CA 1
ATOM 1842 C C . LEU A 1 270 ? 12.108 0.303 -37.605 1.00 93.19 270 LEU A C 1
ATOM 1844 O O . LEU A 1 270 ? 12.031 0.589 -38.803 1.00 93.19 270 LEU A O 1
ATOM 1848 N N . THR A 1 271 ? 11.741 1.173 -36.660 1.00 95.69 271 THR A N 1
ATOM 1849 C CA . THR A 1 271 ? 11.367 2.565 -36.948 1.00 95.69 271 THR A CA 1
ATOM 1850 C C . THR A 1 271 ? 12.584 3.484 -36.922 1.00 95.69 271 THR A C 1
ATOM 1852 O O . THR A 1 271 ? 13.516 3.288 -36.143 1.00 95.69 271 THR A O 1
ATOM 1855 N N . ALA A 1 272 ? 12.613 4.468 -37.825 1.00 96.12 272 ALA A N 1
ATOM 1856 C CA . ALA A 1 272 ? 13.722 5.415 -37.905 1.00 96.12 272 ALA A CA 1
ATOM 1857 C C . ALA A 1 272 ? 13.698 6.370 -36.706 1.00 96.12 272 ALA A C 1
ATO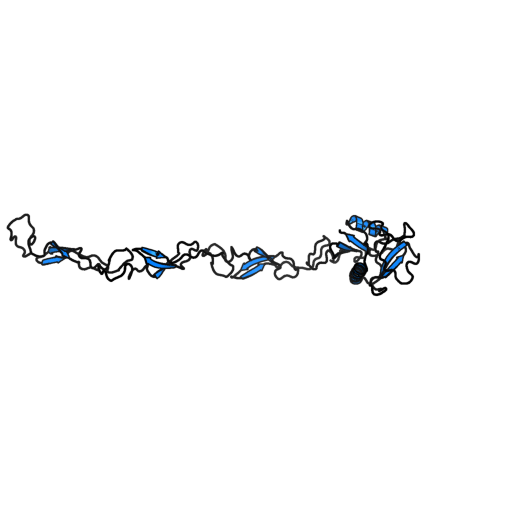M 1859 O O . ALA A 1 272 ? 12.627 6.838 -36.306 1.00 96.12 272 ALA A O 1
ATOM 1860 N N . ALA A 1 273 ? 14.872 6.703 -36.169 1.00 95.56 273 ALA A N 1
ATOM 1861 C CA . ALA A 1 273 ? 14.974 7.638 -35.056 1.00 95.56 273 ALA A CA 1
ATOM 1862 C C . ALA A 1 273 ? 14.469 9.039 -35.433 1.00 95.56 273 ALA A C 1
ATOM 1864 O O . ALA A 1 273 ? 14.930 9.659 -36.392 1.00 95.56 273 ALA A O 1
ATOM 1865 N N . THR A 1 274 ? 13.525 9.550 -34.645 1.00 95.75 274 THR A N 1
ATOM 1866 C CA . THR A 1 274 ? 13.017 10.929 -34.729 1.00 95.75 274 THR A CA 1
ATOM 1867 C C . THR A 1 274 ? 13.614 11.823 -33.645 1.00 95.75 274 THR A C 1
ATOM 1869 O O . THR A 1 274 ? 13.813 13.017 -33.871 1.00 95.75 274 THR A O 1
ATOM 1872 N N . TYR A 1 275 ? 13.923 11.243 -32.486 1.00 96.00 275 TYR A N 1
ATOM 1873 C CA . TYR A 1 275 ? 14.695 11.852 -31.412 1.00 96.00 275 TYR A CA 1
ATOM 1874 C C . TYR A 1 275 ? 16.134 11.331 -31.445 1.00 96.00 275 TYR A C 1
ATOM 1876 O O . TYR A 1 275 ? 16.361 10.140 -31.655 1.00 96.00 275 TYR A O 1
ATOM 1884 N N . THR A 1 276 ? 17.102 12.224 -31.228 1.00 96.12 276 THR A N 1
ATOM 1885 C CA . THR A 1 276 ? 18.514 11.855 -31.099 1.00 96.12 276 THR A CA 1
ATOM 1886 C C . THR A 1 276 ? 19.228 12.684 -30.044 1.00 96.12 276 THR A C 1
ATOM 1888 O O . THR A 1 276 ? 18.985 13.891 -29.979 1.00 96.12 276 THR A O 1
ATOM 1891 N N . ASN A 1 277 ? 20.176 12.085 -29.318 1.00 96.69 277 ASN A N 1
ATOM 1892 C CA . ASN A 1 277 ? 21.059 12.797 -28.386 1.00 96.69 277 ASN A CA 1
ATOM 1893 C C . ASN A 1 277 ? 22.558 12.581 -28.672 1.00 96.69 277 ASN A C 1
ATOM 1895 O O . ASN A 1 277 ? 23.369 12.420 -27.761 1.00 96.69 277 ASN A O 1
ATOM 1899 N N . TRP A 1 278 ? 22.937 12.572 -29.953 1.00 96.75 278 TRP A N 1
ATOM 1900 C CA . TRP A 1 278 ? 24.332 12.439 -30.383 1.00 96.75 278 TRP A CA 1
ATOM 1901 C C . TRP A 1 278 ? 25.240 13.506 -29.763 1.00 96.75 278 TRP A C 1
ATOM 1903 O O . TRP A 1 278 ? 24.925 14.701 -29.783 1.00 96.75 278 TRP A O 1
ATOM 1913 N N . ARG A 1 279 ? 26.406 13.091 -29.258 1.00 94.38 279 ARG A N 1
ATOM 1914 C CA . ARG A 1 279 ? 27.444 14.034 -28.814 1.00 94.38 279 ARG A CA 1
ATOM 1915 C C . ARG A 1 279 ? 27.995 14.848 -29.998 1.00 94.38 279 ARG A C 1
ATOM 1917 O O . ARG A 1 279 ? 27.917 14.403 -31.145 1.00 94.38 279 ARG A O 1
ATOM 1924 N N . PRO A 1 280 ? 28.566 16.046 -29.766 1.00 94.38 280 PRO A N 1
ATOM 1925 C CA . PRO A 1 280 ? 29.078 16.884 -30.846 1.00 94.38 280 PRO A CA 1
ATOM 1926 C C . PRO A 1 280 ? 30.068 16.142 -31.752 1.00 94.38 280 PRO A C 1
ATOM 1928 O O . PRO A 1 280 ? 31.101 15.661 -31.294 1.00 94.38 280 PRO A O 1
ATOM 1931 N N . GLY A 1 281 ? 29.757 16.090 -33.048 1.00 94.25 281 GLY A N 1
ATOM 1932 C CA . GLY A 1 281 ? 30.569 15.389 -34.043 1.00 94.25 281 GLY A CA 1
ATOM 1933 C C . GLY A 1 281 ? 30.203 13.920 -34.260 1.00 94.25 281 GLY A C 1
ATOM 1934 O O . GLY A 1 281 ? 30.902 13.284 -35.039 1.00 94.25 281 GLY A O 1
ATOM 1935 N N . GLN A 1 282 ? 29.143 13.414 -33.620 1.00 94.75 282 GLN A N 1
ATOM 1936 C CA . GLN A 1 282 ? 28.578 12.082 -33.858 1.00 94.75 282 GLN A CA 1
ATOM 1937 C C . GLN A 1 282 ? 27.229 12.135 -34.603 1.00 94.75 282 GLN A C 1
ATOM 1939 O O . GLN A 1 282 ? 26.557 13.174 -34.564 1.00 94.75 282 GLN A O 1
ATOM 1944 N N . PRO A 1 283 ? 26.814 11.031 -35.252 1.00 95.12 283 PRO A N 1
ATOM 1945 C CA . PRO A 1 283 ? 27.621 9.832 -35.511 1.00 95.12 283 PRO A CA 1
ATOM 1946 C C . PRO A 1 283 ? 28.756 10.127 -36.506 1.00 95.12 283 PRO A C 1
ATOM 1948 O O . PRO A 1 283 ? 28.609 10.999 -37.370 1.00 95.12 283 PRO A O 1
ATOM 1951 N N . ASN A 1 284 ? 29.902 9.463 -36.358 1.00 95.25 284 ASN A N 1
ATOM 1952 C CA . ASN A 1 284 ? 31.112 9.712 -37.149 1.00 95.25 284 ASN A CA 1
ATOM 1953 C C . ASN A 1 284 ? 31.550 8.527 -38.023 1.00 95.25 284 ASN A C 1
ATOM 1955 O O . ASN A 1 284 ? 32.649 8.591 -38.582 1.00 95.25 284 ASN A O 1
ATOM 1959 N N . ASP A 1 285 ? 30.690 7.516 -38.172 1.00 93.94 285 ASP A N 1
ATOM 1960 C CA . ASP A 1 285 ? 30.909 6.323 -39.002 1.00 93.94 285 ASP A CA 1
ATOM 1961 C C . ASP A 1 285 ? 32.087 5.469 -38.483 1.00 93.94 285 ASP A C 1
ATOM 1963 O O . ASP A 1 285 ? 32.810 4.826 -39.247 1.00 93.94 285 ASP A O 1
ATOM 1967 N N . SER A 1 286 ? 32.333 5.499 -37.164 1.00 93.56 286 SER A N 1
ATOM 1968 C CA . SER A 1 286 ? 33.312 4.617 -36.500 1.00 93.56 286 SER A CA 1
ATOM 1969 C C . SER A 1 286 ? 32.730 3.240 -36.183 1.00 93.56 286 SER A C 1
ATOM 1971 O O . SER A 1 286 ? 33.486 2.313 -35.878 1.00 93.56 286 SER A O 1
ATOM 1973 N N . GLY A 1 287 ? 31.412 3.091 -36.272 1.00 95.25 287 GLY A N 1
ATOM 1974 C CA . GLY A 1 287 ? 30.707 1.820 -36.279 1.00 95.25 287 GLY A CA 1
ATOM 1975 C C . GLY A 1 287 ? 29.208 2.032 -36.431 1.00 95.25 287 GLY A C 1
ATOM 1976 O O . GLY A 1 287 ? 28.761 3.156 -36.616 1.00 95.25 287 GLY A O 1
ATOM 1977 N N . ASP A 1 288 ? 28.444 0.946 -36.332 1.00 97.00 288 ASP A N 1
ATOM 1978 C CA . ASP A 1 288 ? 27.039 0.965 -36.750 1.00 97.00 288 ASP A CA 1
ATOM 1979 C C . ASP A 1 288 ? 26.032 0.803 -35.591 1.00 97.00 288 ASP A C 1
ATOM 1981 O O . ASP A 1 288 ? 24.833 0.591 -35.803 1.00 97.00 288 ASP A O 1
ATOM 1985 N N . CYS A 1 289 ? 26.513 0.814 -34.343 1.00 97.94 289 CYS A N 1
ATOM 1986 C CA . CYS A 1 289 ? 25.706 0.581 -33.145 1.00 97.94 289 CYS A CA 1
ATOM 1987 C C . CYS A 1 289 ? 25.897 1.698 -32.120 1.00 97.94 289 CYS A C 1
ATOM 1989 O O . CYS A 1 289 ? 27.022 2.111 -31.839 1.00 97.94 289 CYS A O 1
ATOM 1991 N N . ALA A 1 290 ? 24.789 2.177 -31.553 1.00 97.56 290 ALA A N 1
ATOM 1992 C CA . ALA A 1 290 ? 24.802 3.312 -30.645 1.00 97.56 290 ALA A CA 1
ATOM 1993 C C . ALA A 1 290 ? 25.043 2.883 -29.195 1.00 97.56 290 ALA A C 1
ATOM 1995 O O . ALA A 1 290 ? 24.317 2.050 -28.644 1.00 97.56 290 ALA A O 1
ATOM 1996 N N . GLU A 1 291 ? 26.014 3.524 -28.555 1.00 96.38 291 GLU A N 1
ATOM 1997 C CA . GLU A 1 291 ? 26.193 3.506 -27.107 1.00 96.38 291 GLU A CA 1
ATOM 1998 C C . GLU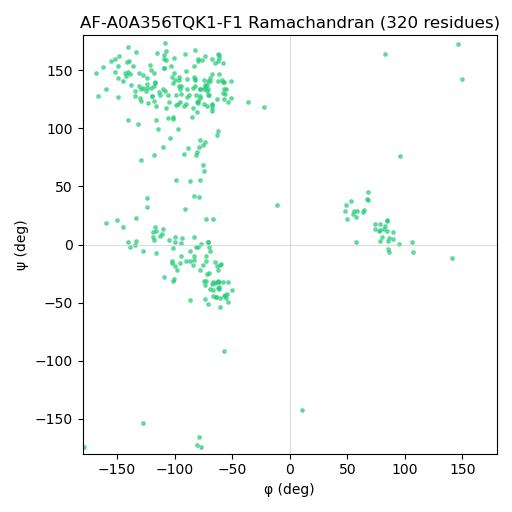 A 1 291 ? 25.709 4.815 -26.473 1.00 96.38 291 GLU A C 1
ATOM 2000 O O . GLU A 1 291 ? 25.728 5.871 -27.114 1.00 96.38 291 GLU A O 1
ATOM 2005 N N . LEU A 1 292 ? 25.316 4.750 -25.201 1.00 96.50 292 LEU A N 1
ATOM 2006 C CA . LEU A 1 292 ? 24.993 5.911 -24.376 1.00 96.50 292 LEU A CA 1
ATOM 2007 C C . LEU A 1 292 ? 26.059 6.098 -23.288 1.00 96.50 292 LEU A C 1
ATOM 2009 O O . LEU A 1 292 ? 26.435 5.153 -22.596 1.00 96.50 292 LEU A O 1
ATOM 2013 N N . ASP A 1 293 ? 26.522 7.334 -23.119 1.00 93.88 293 ASP A N 1
ATOM 2014 C CA . ASP A 1 293 ? 27.355 7.768 -21.999 1.00 93.88 293 ASP A CA 1
ATOM 2015 C C . ASP A 1 293 ? 26.496 8.517 -20.972 1.00 93.88 293 ASP A C 1
ATOM 2017 O O . ASP A 1 293 ? 26.078 9.651 -21.240 1.00 93.88 293 ASP A O 1
ATOM 2021 N N . PRO A 1 294 ? 26.241 7.933 -19.788 1.00 93.00 294 PRO A N 1
ATOM 2022 C CA . PRO A 1 294 ? 25.368 8.528 -18.790 1.00 93.00 294 PRO A CA 1
ATOM 2023 C C . PRO A 1 294 ? 25.994 9.744 -18.089 1.00 93.00 294 PRO A C 1
ATOM 2025 O O . PRO A 1 294 ? 25.301 10.451 -17.362 1.00 93.00 294 PRO A O 1
ATOM 2028 N N . SER A 1 295 ? 27.289 10.015 -18.297 1.00 89.94 295 SER A N 1
ATOM 2029 C CA . SER A 1 295 ? 28.017 11.111 -17.645 1.00 89.94 295 SER A CA 1
ATOM 2030 C C . SER A 1 295 ? 28.080 12.400 -18.474 1.00 89.94 295 SER A C 1
ATOM 2032 O O . SER A 1 295 ? 28.356 13.477 -17.935 1.00 89.94 295 SER A O 1
ATOM 2034 N N . GLU A 1 296 ? 27.789 12.326 -19.773 1.00 87.94 296 GLU A N 1
ATOM 2035 C CA . GLU A 1 296 ? 27.862 13.464 -20.685 1.00 87.94 296 GLU A CA 1
ATOM 2036 C C . GLU A 1 296 ? 26.503 14.143 -20.896 1.00 87.94 296 GLU A C 1
ATOM 2038 O O . GLU A 1 296 ? 25.453 13.510 -20.965 1.00 87.94 296 GLU A O 1
ATOM 2043 N N . THR A 1 297 ? 26.512 15.473 -21.031 1.00 90.75 297 THR A N 1
ATOM 2044 C CA . THR A 1 297 ? 25.305 16.281 -21.270 1.00 90.75 297 THR A CA 1
ATOM 2045 C C . THR A 1 297 ? 25.409 17.034 -22.591 1.00 90.75 297 THR A C 1
ATOM 2047 O O . THR A 1 297 ? 26.351 17.798 -22.808 1.00 90.75 297 THR A O 1
ATOM 2050 N N . VAL A 1 298 ? 24.393 16.897 -23.445 1.00 88.69 298 VAL A N 1
ATOM 2051 C CA . VAL A 1 298 ? 24.292 17.587 -24.740 1.00 88.69 298 VAL A CA 1
ATOM 2052 C C . VAL A 1 298 ? 23.064 18.485 -24.734 1.00 88.69 298 VAL A C 1
ATOM 2054 O O . VAL A 1 298 ? 21.954 18.042 -24.462 1.00 88.69 298 VAL A O 1
ATOM 2057 N N . MET A 1 299 ? 23.263 19.781 -24.996 1.00 85.31 299 MET A N 1
ATOM 2058 C CA . MET A 1 299 ? 22.186 20.788 -25.034 1.00 85.31 299 MET A CA 1
ATOM 2059 C C . MET A 1 299 ? 21.246 20.757 -23.807 1.00 85.31 299 MET A C 1
ATOM 2061 O O . MET A 1 299 ? 20.056 21.034 -23.918 1.00 85.31 299 MET A O 1
ATOM 2065 N N . GLY A 1 300 ? 21.787 20.433 -22.627 1.00 87.50 300 GLY A N 1
ATOM 2066 C CA . GLY A 1 300 ? 21.030 20.349 -21.373 1.00 87.50 300 GLY A CA 1
ATOM 2067 C C . GLY A 1 300 ? 20.328 19.009 -21.116 1.00 87.50 300 GLY A C 1
ATOM 2068 O O . GLY A 1 300 ? 19.657 18.892 -20.097 1.00 87.50 300 GLY A O 1
ATOM 2069 N N . THR A 1 301 ? 20.495 18.008 -21.988 1.00 91.44 301 THR A N 1
ATOM 2070 C CA . THR A 1 301 ? 19.986 16.640 -21.791 1.00 91.44 301 THR A CA 1
ATOM 2071 C C . THR A 1 301 ? 21.132 15.699 -21.419 1.00 91.44 301 THR A C 1
ATOM 2073 O O . THR A 1 301 ? 22.108 15.594 -22.165 1.00 91.44 301 THR A O 1
ATOM 2076 N N . LEU A 1 302 ? 21.020 15.040 -20.263 1.00 92.44 302 LEU A N 1
ATOM 2077 C CA . LEU A 1 302 ? 21.970 14.032 -19.782 1.00 92.44 302 LEU A CA 1
ATOM 2078 C C . LEU A 1 302 ? 21.886 12.766 -20.640 1.00 92.44 302 LEU A C 1
ATOM 2080 O O . LEU A 1 302 ? 20.783 12.385 -21.027 1.00 92.44 302 LEU A O 1
ATOM 2084 N N . GLY A 1 303 ? 23.020 12.116 -20.895 1.00 93.94 303 GLY A N 1
ATOM 2085 C CA . GLY A 1 303 ? 23.103 10.849 -21.611 1.00 93.94 303 GLY A CA 1
ATOM 2086 C C . GLY A 1 303 ? 23.392 11.021 -23.097 1.00 93.94 303 GLY A C 1
ATOM 2087 O O . GLY A 1 303 ? 22.461 10.921 -23.897 1.00 93.94 303 GLY A O 1
ATOM 2088 N N . SER A 1 304 ? 24.634 11.326 -23.476 1.00 94.88 304 SER A N 1
ATOM 2089 C CA . SER A 1 304 ? 25.011 11.565 -24.880 1.00 94.88 304 SER A CA 1
ATOM 2090 C C . SER A 1 304 ? 25.279 10.255 -25.628 1.00 94.88 304 SER A C 1
ATOM 2092 O O . SER A 1 304 ? 25.625 9.249 -25.013 1.00 94.88 304 SER A O 1
ATOM 2094 N N . TRP A 1 305 ? 25.101 10.243 -26.952 1.00 96.88 305 TRP A N 1
ATOM 2095 C CA . TRP A 1 305 ? 25.270 9.025 -27.756 1.00 96.88 305 TRP A CA 1
ATOM 2096 C C . TRP A 1 305 ? 26.514 9.059 -28.639 1.00 96.88 305 TRP A C 1
ATOM 2098 O O . TRP A 1 305 ? 26.941 10.127 -29.097 1.00 96.88 305 TRP A O 1
ATOM 2108 N N . ASN A 1 306 ? 27.046 7.875 -28.927 1.00 96.06 306 ASN A N 1
ATOM 2109 C CA . ASN A 1 306 ? 28.178 7.643 -29.817 1.00 96.06 306 ASN A CA 1
ATOM 2110 C C . ASN A 1 306 ? 27.965 6.380 -30.664 1.00 96.06 306 ASN A C 1
ATOM 2112 O O . ASN A 1 306 ? 27.337 5.440 -30.193 1.00 96.06 306 ASN A O 1
ATOM 2116 N N . ASP A 1 307 ? 28.489 6.348 -31.886 1.00 96.12 307 ASP A N 1
ATOM 2117 C CA . ASP A 1 307 ? 28.525 5.147 -32.717 1.00 96.12 307 ASP A CA 1
ATOM 2118 C C . ASP A 1 307 ? 29.852 4.397 -32.554 1.00 96.12 307 ASP A C 1
ATOM 2120 O O . ASP A 1 307 ? 30.936 4.987 -32.481 1.00 96.12 307 ASP A O 1
ATOM 2124 N N . VAL A 1 308 ? 29.756 3.075 -32.443 1.00 96.94 308 VAL A N 1
ATOM 2125 C CA . VAL A 1 308 ? 30.888 2.171 -32.203 1.00 96.94 308 VAL A CA 1
ATOM 2126 C C . VAL A 1 308 ? 30.650 0.807 -32.866 1.00 96.94 308 VAL A C 1
ATOM 2128 O O . VAL A 1 308 ? 29.510 0.471 -33.211 1.00 96.94 308 VAL A O 1
ATOM 2131 N N . PRO A 1 309 ? 31.703 -0.007 -33.070 1.00 97.69 309 PRO A N 1
ATOM 2132 C CA . PRO A 1 309 ? 31.565 -1.354 -33.614 1.00 97.69 309 PRO A CA 1
ATOM 2133 C C . PRO A 1 309 ? 30.607 -2.235 -32.797 1.00 97.69 309 PRO A C 1
ATOM 2135 O O . PRO A 1 309 ? 30.731 -2.379 -31.582 1.00 97.69 309 PRO A O 1
ATOM 2138 N N . CYS A 1 310 ? 29.651 -2.864 -33.482 1.00 96.88 310 CYS A N 1
ATOM 2139 C CA . CYS A 1 310 ? 28.590 -3.669 -32.867 1.00 96.88 310 CYS A CA 1
ATOM 2140 C C . CYS A 1 310 ? 29.076 -4.943 -32.145 1.00 96.88 310 CYS A C 1
ATOM 2142 O O . CYS A 1 310 ? 28.305 -5.567 -31.411 1.00 96.88 310 CYS A O 1
ATOM 2144 N N . ASP A 1 311 ? 30.316 -5.373 -32.394 1.00 96.12 311 ASP A N 1
ATOM 2145 C CA . ASP A 1 311 ? 30.948 -6.547 -31.788 1.00 96.12 311 ASP A CA 1
ATOM 2146 C C . ASP A 1 311 ? 31.625 -6.252 -30.440 1.00 96.12 311 ASP A C 1
ATOM 2148 O O . ASP A 1 311 ? 32.052 -7.185 -29.756 1.00 96.12 311 ASP A O 1
ATOM 2152 N N . GLU A 1 312 ? 31.677 -4.985 -30.014 1.00 95.56 312 GLU A N 1
ATOM 2153 C CA . GLU A 1 312 ? 32.079 -4.633 -28.654 1.00 95.56 312 GLU A CA 1
ATOM 2154 C C . GLU A 1 312 ? 31.123 -5.230 -27.610 1.00 95.56 312 GLU A C 1
ATOM 2156 O O . GLU A 1 312 ? 29.919 -5.343 -27.820 1.00 95.56 312 GLU A O 1
ATOM 2161 N N . THR A 1 313 ? 31.644 -5.595 -26.440 1.00 94.38 313 THR A N 1
ATOM 2162 C CA . THR A 1 313 ? 30.818 -6.105 -25.339 1.00 94.38 313 THR A CA 1
ATOM 2163 C C . THR A 1 313 ? 30.523 -5.001 -24.335 1.00 94.38 313 THR A C 1
ATOM 2165 O O . THR A 1 313 ? 31.451 -4.479 -23.704 1.00 94.38 313 THR A O 1
ATOM 2168 N N . LYS A 1 314 ? 29.242 -4.691 -24.126 1.00 94.62 314 LYS A N 1
ATOM 2169 C CA . LYS A 1 314 ? 28.783 -3.611 -23.240 1.00 94.62 314 LYS A CA 1
ATOM 2170 C C . LYS A 1 314 ? 27.653 -4.069 -22.318 1.00 94.62 314 LYS A C 1
ATOM 2172 O O . LYS A 1 314 ? 27.070 -5.135 -22.515 1.00 94.62 314 LYS A O 1
ATOM 2177 N N . ARG A 1 315 ? 27.372 -3.266 -21.292 1.00 94.44 315 ARG A N 1
ATOM 2178 C CA . ARG A 1 315 ? 26.082 -3.269 -20.585 1.00 94.44 315 ARG A CA 1
ATOM 2179 C C . ARG A 1 315 ? 24.991 -2.878 -21.568 1.00 94.44 315 ARG A C 1
ATOM 2181 O O . ARG A 1 315 ? 25.289 -2.368 -22.644 1.00 94.44 315 ARG A O 1
ATOM 2188 N N . PHE A 1 316 ? 23.738 -3.126 -21.242 1.00 95.62 316 PHE A N 1
ATOM 2189 C CA . PHE A 1 316 ? 22.649 -2.851 -22.172 1.00 95.62 316 PHE A CA 1
ATOM 2190 C C . PHE A 1 316 ? 21.350 -2.639 -21.418 1.00 95.62 316 PHE A C 1
ATOM 2192 O O . PHE A 1 316 ? 21.214 -3.072 -20.274 1.00 95.62 316 PHE A O 1
ATOM 2199 N N . VAL A 1 317 ? 20.410 -1.955 -22.063 1.00 96.19 317 VAL A N 1
ATOM 2200 C CA . VAL A 1 317 ? 19.095 -1.704 -21.479 1.00 96.19 317 VAL A CA 1
ATOM 2201 C C . VAL A 1 317 ? 18.011 -2.310 -22.348 1.00 96.19 317 VAL A C 1
ATOM 2203 O O . VAL A 1 317 ? 17.956 -2.070 -23.559 1.00 96.19 317 VAL A O 1
ATOM 2206 N N . CYS A 1 318 ? 17.153 -3.098 -21.711 1.00 95.94 318 CYS A N 1
ATOM 2207 C CA . CYS A 1 318 ? 15.941 -3.627 -22.309 1.00 95.94 318 CYS A CA 1
ATOM 2208 C C . CYS A 1 318 ? 14.722 -2.819 -21.863 1.00 95.94 318 CYS A C 1
ATOM 2210 O O . CYS A 1 318 ? 14.754 -2.146 -20.837 1.00 95.94 318 CYS A O 1
ATOM 2212 N N . GLU A 1 319 ? 13.635 -2.925 -22.613 1.00 95.88 319 GLU A N 1
ATOM 2213 C CA . GLU A 1 319 ? 12.377 -2.231 -22.367 1.00 95.88 319 GLU A CA 1
ATOM 2214 C C . GLU A 1 319 ? 11.161 -3.087 -22.763 1.00 95.88 319 GLU A C 1
ATOM 2216 O O . GLU A 1 319 ? 11.188 -3.778 -23.785 1.00 95.88 319 GLU A O 1
ATOM 2221 N N . ALA A 1 320 ? 10.095 -3.039 -21.961 1.00 92.88 320 ALA A N 1
ATOM 2222 C CA . ALA A 1 320 ? 8.812 -3.689 -22.212 1.00 92.88 320 ALA A CA 1
ATOM 2223 C C . ALA A 1 320 ? 7.623 -2.793 -21.826 1.00 92.88 320 ALA A C 1
ATOM 2225 O O . ALA A 1 320 ? 7.657 -2.070 -20.832 1.00 92.88 320 ALA A O 1
ATOM 2226 N N . GLY A 1 321 ? 6.530 -2.921 -22.581 1.00 81.00 321 GLY A N 1
ATOM 2227 C CA . GLY A 1 321 ? 5.236 -2.288 -22.317 1.00 81.00 321 GLY A CA 1
ATOM 2228 C C . GLY A 1 321 ? 5.101 -0.831 -22.785 1.00 81.00 321 GLY A C 1
ATOM 2229 O O . GLY A 1 321 ? 6.094 -0.144 -23.018 1.00 81.00 321 GLY A O 1
ATOM 2230 N N . PRO A 1 322 ? 3.853 -0.340 -22.865 1.00 49.84 322 PRO A N 1
ATOM 2231 C CA . PRO A 1 322 ? 2.836 -0.951 -23.722 1.00 49.84 322 PRO A CA 1
ATOM 2232 C C . PRO A 1 322 ? 3.282 -1.033 -25.193 1.00 49.84 322 PRO A C 1
ATOM 2234 O O . PRO A 1 322 ? 4.113 -0.199 -25.624 1.00 49.84 322 PRO A O 1
#

Nearest PDB structures (foldseek):
  4yli-assembly2_D  TM=9.026E-01  e=4.675E-09  Homo sapiens
  6m5m-assembly1_A  TM=8.013E-01  e=5.400E-08  Saxidomus purpurata
  6a7s-assembly1_B  TM=7.897E-01  e=2.074E-07  Saxidomus purpurata
  1byf-assembly1_A  TM=7.936E-01  e=8.469E-07  Polyandrocarpa misakiensis
  8k8h-assembly1_A  TM=8.090E-01  e=9.782E-06  Homo sapiens

Sequence (322 aa):
CNGVDDDCNPATVDGSGDPGVGVACDGADADLCQEGTTSCISGAIVCGDTTGDALELCNGMDDDCNPATADGADDPGVGAMCDGPDADLCNEGTRSCVGGALVCSDATGDTADLCNGIDDDCNPATADGADDPGVGVRCDGSDADMCLEGASTCGGGVITCGDMTGDSVETCDGTDEDCDGAIDEGAGCPCTRVGRGGRSYLFCGAGGDRLSFLDAARFCAAEGYSMVKIETAAENAFIAAEMAAISAGNDWWIGLSDYMSAVWYWAADLTAATYTNWRPGQPNDSGDCAELDPSETVMGTLGSWNDVPCDETKRFVCEAGP

Radius of gyration: 49.78 Å; Cα contacts (8 Å, |Δi|>4): 741; chains: 1; bounding box: 113×50×123 Å

Mean predicted aligned error: 17.26 Å

Solvent-accessible surface area (backbone atoms only — not comparable to full-atom values): 17308 Å² total; per-residue (Å²): 57,79,85,50,73,85,83,74,49,93,87,61,61,53,29,77,84,42,92,74,50,75,37,73,25,57,40,77,51,35,34,69,46,64,74,15,44,20,36,62,52,97,56,36,82,40,59,72,24,73,54,72,50,63,45,25,35,38,61,65,50,65,43,43,62,42,94,84,64,55,55,19,74,58,25,86,60,47,69,35,68,24,52,37,86,41,76,23,81,45,58,86,9,40,20,37,58,59,93,35,30,75,41,51,70,26,71,63,63,50,51,64,23,36,40,62,67,45,65,48,46,59,42,92,85,59,58,50,16,73,57,24,87,66,42,71,36,70,26,54,42,78,51,76,28,77,45,68,74,15,39,18,38,55,58,93,32,36,76,39,51,61,32,78,65,77,67,82,56,41,51,75,78,77,49,46,59,37,50,79,70,50,24,14,73,30,96,84,29,57,35,36,35,44,74,58,95,77,25,39,33,34,49,30,22,83,76,67,64,48,34,28,54,68,55,43,40,50,48,20,47,74,77,70,25,26,26,29,77,66,74,43,67,74,52,36,32,46,55,15,51,57,44,40,74,76,48,83,47,76,47,28,38,46,19,38,31,29,76,93,39,104,53,50,23,26,73,59,77,69,46,69,67,87,47,84,53,52,33,96,81,44,75,69,80,67,32,38,24,32,31,35,20,35,80,39,68,45,99,88,35,40,26,19,29,43,43,32,54,46,79,50,65,25,25,35,33,24,29,35,64,123

Foldseek 3Di:
DQPDPPVPDPVDDPCPVPPQFQDFQQDPEAQRDSHWTWHQDPNDTDTPDYDDDQAQALAQDNRNVDPVDDRHNRHPQAQDFCDAPAAQRGRNWGWHRDNSDTHTPDDDHFDFQCLAQDRSSPDPVDDRHNRHPQFQFQDDADEQLRDSHWTFHRDNSDTHTPDDDDDDDQDQPQDSRSVPQWHRPDDPGQWIWHDDPQKIKTFGCLVPQFAFLVVLQVVLVVVVWGFADDQDLVSQQVVLVVNVVSDAFQFEFGQWWCVPHPFIAGRRPRDGHPDAQADPCPPPPQATTKTWGSPDDDPNRGIHIYHHHRRDTGTGMTMDGD